Protein AF-A0AAU9XFG0-F1 (afdb_monomer_lite)

Sequence (253 aa):
APCALDPCENGGTCHPVEMAYDFKCACPPGLFGKQCENLTKSCAELLDAGFTNNGVYKILFNNSQVFDVYCDQSSQGGGWTMVFKVVSGVSANGRSISQLWFSSETINENRSEALNIDSSFKEHYKNRFVPNWHLAKPKEVQIALYKRNGSDPETLSIVFNSANSDDKNWFSKSRIVHSPWTDLESERQNYFSIEGCCNDRNFYISKIHNKCPNDEGWLAIISSYCPWEKRFPPSTVLYSNRTTYTNWNHHGK

pLDDT: mean 91.16, std 7.8, range [50.84, 98.38]

Secondary structure (DSSP, 8-state):
-GGGG----TTPEEEEPTTSS-EEEEPPTTEESSSS-EE-SSHHHHHHTT--S-EEEEEEETTTEEEEEEEESSGGGS-EEP-EE--TT---TTS-HHHHHHSS--BSTT-GGGG-SSS-S-S-EE-TTTTTHHHH--SEEEEEE--TT-S-S-SEEEEEE-TT--TTTSSSGGGEEE-S-TTTTTS--SEEESS-BTTTBEEEEEEE-SSGGG-EEEEEEE-S-STTTTTS-TTEEEE-SSSS-EETTT---

Foldseek 3Di:
DLCPVVQAPPPWDWDQDPPDSAIATDEDFQFDDRRSPDGAAFLLVSVVVPVQDWDWGWHDDPNPDIFIWTWANDPPNTGDTDAWFFAFQADPPPDFPLCVQQDQDFDCRRPRVQRDLANPPRTIGHDNCSNVVVRVQDQKDKDFDQDNDDPDRGPAMWMFGCHVHHSKDRQDLVGTPDHLAPCLNVADWPFGTQCTDPQRWGNFTWRDDDPQQATKGAWTQHACDHPLRVVTRHRDIWGDPDSHIDGSNVDTD

Structure (mmCIF, N/CA/C/O backbone):
data_AF-A0AAU9XFG0-F1
#
_entry.id   AF-A0AAU9XFG0-F1
#
loop_
_atom_site.group_PDB
_atom_site.id
_atom_site.type_symbol
_atom_site.label_atom_id
_atom_site.label_alt_id
_atom_site.label_comp_id
_atom_site.label_asym_id
_atom_site.label_entity_id
_atom_site.label_seq_id
_atom_site.pdbx_PDB_ins_code
_atom_site.Cartn_x
_atom_site.Cartn_y
_atom_site.Cartn_z
_atom_site.occupancy
_atom_site.B_iso_or_equiv
_atom_site.auth_seq_id
_atom_site.auth_comp_id
_atom_site.auth_asym_id
_atom_site.auth_atom_id
_atom_site.pdbx_PDB_model_num
ATOM 1 N N . ALA A 1 1 ? -32.544 3.154 35.723 1.00 79.19 1 ALA A N 1
ATOM 2 C CA . ALA A 1 1 ? -32.685 2.822 34.290 1.00 79.19 1 ALA A CA 1
ATOM 3 C C . ALA A 1 1 ? -31.395 2.151 33.824 1.00 79.19 1 ALA A C 1
ATOM 5 O O . ALA A 1 1 ? -30.365 2.490 34.393 1.00 79.19 1 ALA A O 1
ATOM 6 N N . PRO A 1 2 ? -31.422 1.238 32.841 1.00 87.12 2 PRO A N 1
ATOM 7 C CA . PRO A 1 2 ? -30.249 0.473 32.390 1.00 87.12 2 PRO A CA 1
ATOM 8 C C . PRO A 1 2 ? -29.024 1.329 32.014 1.00 87.12 2 PRO A C 1
ATOM 10 O O . PRO A 1 2 ? -27.899 0.918 32.261 1.00 87.12 2 PRO A O 1
ATOM 13 N N . CYS A 1 3 ? -29.232 2.556 31.522 1.00 93.69 3 CYS A N 1
ATOM 14 C CA . CYS A 1 3 ? -28.155 3.506 31.214 1.00 93.69 3 CYS A CA 1
ATOM 15 C C . CYS A 1 3 ? -27.642 4.340 32.401 1.00 93.69 3 CYS A C 1
ATOM 17 O O . CYS A 1 3 ? -26.711 5.107 32.228 1.00 93.69 3 CYS A O 1
ATOM 19 N N . ALA A 1 4 ? -28.223 4.230 33.601 1.00 91.38 4 ALA A N 1
ATOM 20 C CA . ALA A 1 4 ? -27.840 5.071 34.745 1.00 91.38 4 ALA A CA 1
ATOM 21 C C . ALA A 1 4 ? -26.463 4.727 35.345 1.00 91.38 4 ALA A C 1
ATOM 23 O O . ALA A 1 4 ? -25.979 5.460 36.199 1.00 91.38 4 ALA A O 1
ATOM 24 N N . LEU A 1 5 ? -25.877 3.597 34.943 1.00 91.19 5 LEU A N 1
ATOM 25 C CA . LEU A 1 5 ? -24.545 3.152 35.357 1.00 91.19 5 LEU A CA 1
ATOM 26 C C . LEU A 1 5 ? -23.486 3.385 34.271 1.00 91.19 5 LEU A C 1
ATOM 28 O O . LEU A 1 5 ? -22.394 2.844 34.393 1.00 91.19 5 LEU A O 1
ATOM 32 N N . ASP A 1 6 ? -23.826 4.118 33.204 1.00 92.25 6 ASP A N 1
ATOM 33 C CA . ASP A 1 6 ? -22.968 4.344 32.037 1.00 92.25 6 ASP A CA 1
ATOM 34 C C . ASP A 1 6 ? -22.295 3.052 31.524 1.00 92.25 6 ASP A C 1
ATOM 36 O O . ASP A 1 6 ? -21.072 2.972 31.439 1.00 92.25 6 ASP A O 1
ATOM 40 N N . PRO A 1 7 ? -23.079 2.009 31.174 1.00 94.38 7 PRO A N 1
ATOM 41 C CA . PRO A 1 7 ? -22.531 0.696 30.831 1.00 94.38 7 PRO A CA 1
ATOM 42 C C . PRO A 1 7 ? -21.750 0.676 29.507 1.00 94.38 7 PRO A C 1
ATOM 44 O O . PRO A 1 7 ? -21.131 -0.329 29.185 1.00 94.38 7 PRO A O 1
ATOM 47 N N . CYS A 1 8 ? -21.807 1.737 28.699 1.00 94.94 8 CYS A N 1
ATOM 48 C CA . CYS A 1 8 ? -21.075 1.808 27.439 1.00 94.94 8 CYS A CA 1
ATOM 49 C C . CYS A 1 8 ? -19.645 2.302 27.676 1.00 94.94 8 CYS A C 1
ATOM 51 O O . CYS A 1 8 ? -19.425 3.410 28.158 1.00 94.94 8 CYS A O 1
ATOM 53 N N . GLU A 1 9 ? -18.671 1.500 27.276 1.00 90.94 9 GLU A N 1
ATOM 54 C CA . GLU A 1 9 ? -17.251 1.804 27.327 1.00 90.94 9 GLU A CA 1
ATOM 55 C C . GLU A 1 9 ? -16.790 2.624 26.110 1.00 90.94 9 GLU A C 1
ATOM 57 O O . GLU A 1 9 ? -17.524 2.848 25.144 1.00 90.94 9 GLU A O 1
ATOM 62 N N . ASN A 1 10 ? -15.537 3.089 26.162 1.00 85.44 10 ASN A N 1
ATOM 63 C CA . ASN A 1 10 ? -14.812 3.698 25.040 1.00 85.44 10 ASN A CA 1
ATOM 64 C C . ASN A 1 10 ? -15.546 4.858 24.331 1.00 85.44 10 ASN A C 1
ATOM 66 O O . ASN A 1 10 ? -15.368 5.079 23.134 1.00 85.44 10 ASN A O 1
ATOM 70 N N . GLY A 1 11 ? -16.353 5.623 25.073 1.00 86.38 11 GLY A N 1
ATOM 71 C CA . GLY A 1 11 ? -17.110 6.762 24.544 1.00 86.38 11 GLY A CA 1
ATOM 72 C C . GLY A 1 11 ? -18.411 6.384 23.826 1.00 86.38 11 GLY A C 1
ATOM 73 O O . GLY A 1 11 ? -18.961 7.210 23.097 1.00 86.38 11 GLY A O 1
ATOM 74 N N . GLY A 1 12 ? -18.905 5.155 24.005 1.00 92.06 12 GLY A N 1
ATOM 75 C CA . GLY A 1 12 ? -20.219 4.737 23.522 1.00 92.06 12 GLY A CA 1
ATOM 76 C C . GLY A 1 12 ? -21.365 5.521 24.158 1.00 92.06 12 GLY A C 1
ATOM 77 O O . GLY A 1 12 ? -21.330 5.873 25.334 1.00 92.06 12 GLY A O 1
ATOM 78 N N . THR A 1 13 ? -22.408 5.789 23.370 1.00 95.50 13 THR A N 1
ATOM 79 C CA . THR A 1 13 ? -23.621 6.464 23.858 1.00 95.50 13 THR A CA 1
ATOM 80 C C . THR A 1 13 ? -24.675 5.427 24.237 1.00 95.50 13 THR A C 1
ATOM 82 O O . THR A 1 13 ? -25.034 4.583 23.416 1.00 95.50 13 THR A O 1
ATOM 85 N N . CYS A 1 14 ? -25.180 5.473 25.473 1.00 95.88 14 CYS A N 1
ATOM 86 C CA . CYS A 1 14 ? -26.181 4.520 25.952 1.00 95.88 14 CYS A CA 1
ATOM 87 C C . CYS A 1 14 ? -27.607 4.943 25.585 1.00 95.88 14 CYS A C 1
ATOM 89 O O . CYS A 1 14 ? -28.027 6.064 25.872 1.00 95.88 14 CYS A O 1
ATOM 91 N N . HIS A 1 15 ? -28.377 4.009 25.027 1.00 95.25 15 HIS A N 1
ATOM 92 C CA . HIS A 1 15 ? -29.806 4.160 24.775 1.00 95.25 15 HIS A CA 1
ATOM 93 C C . HIS A 1 15 ? -30.595 3.072 25.524 1.00 95.25 15 HIS A C 1
ATOM 95 O O . HIS A 1 15 ? -30.299 1.885 25.357 1.00 95.25 15 HIS A O 1
ATOM 101 N N . PRO A 1 16 ? -31.593 3.424 26.357 1.00 93.44 16 PRO A N 1
ATOM 102 C CA . PRO A 1 16 ? -32.448 2.430 27.000 1.00 93.44 16 PRO A CA 1
ATOM 103 C C . PRO A 1 16 ? -33.328 1.726 25.958 1.00 93.44 16 PRO A C 1
ATOM 105 O O . PRO A 1 16 ? -33.805 2.360 25.018 1.00 93.44 16 PRO A O 1
ATOM 108 N N . VAL A 1 17 ? -33.560 0.423 26.127 1.00 91.88 17 VAL A N 1
ATOM 109 C CA . VAL A 1 17 ? -34.491 -0.336 25.278 1.00 91.88 17 VAL A CA 1
ATOM 110 C C . VAL A 1 17 ? -35.908 -0.159 25.818 1.00 91.88 17 VAL A C 1
ATOM 112 O O . VAL A 1 17 ? -36.166 -0.401 26.997 1.00 91.88 17 VAL A O 1
ATOM 115 N N . GLU A 1 18 ? -36.838 0.276 24.969 1.00 88.19 18 GLU A N 1
ATOM 116 C CA . GLU A 1 18 ? -38.232 0.446 25.379 1.00 88.19 18 GLU A CA 1
ATOM 117 C C . GLU A 1 18 ? -38.853 -0.891 25.810 1.00 88.19 18 GLU A C 1
ATOM 119 O O . GLU A 1 18 ? -38.629 -1.929 25.192 1.00 88.19 18 GLU A O 1
ATOM 124 N N . MET A 1 19 ? -39.652 -0.855 26.883 1.00 84.00 19 MET A N 1
ATOM 125 C CA . MET A 1 19 ? -40.390 -2.010 27.422 1.00 84.00 19 MET A CA 1
ATOM 126 C C . MET A 1 19 ? -39.524 -3.183 27.934 1.00 84.00 19 MET A C 1
ATOM 128 O O . MET A 1 19 ? -40.064 -4.245 28.240 1.00 84.00 19 MET A O 1
ATOM 132 N N . ALA A 1 20 ? -38.211 -2.993 28.112 1.00 86.19 20 ALA A N 1
ATOM 133 C CA . ALA A 1 20 ? -37.305 -3.967 28.724 1.00 86.19 20 ALA A CA 1
ATOM 134 C C . ALA A 1 20 ? -36.340 -3.295 29.720 1.00 86.19 20 ALA A C 1
ATOM 136 O O . ALA A 1 20 ? -35.979 -2.131 29.567 1.00 86.19 20 ALA A O 1
ATOM 137 N N . TYR A 1 21 ? -35.873 -4.028 30.740 1.00 88.12 21 TYR A N 1
ATOM 138 C CA . TYR A 1 21 ? -34.765 -3.569 31.594 1.00 88.12 21 TYR A CA 1
ATOM 139 C C . TYR A 1 21 ? -33.420 -3.876 30.916 1.00 88.12 21 TYR A C 1
ATOM 141 O O . TYR A 1 21 ? -32.603 -4.629 31.437 1.00 88.12 21 TYR A O 1
ATOM 149 N N . ASP A 1 22 ? -33.221 -3.332 29.715 1.00 91.75 22 ASP A N 1
ATOM 150 C CA . ASP A 1 22 ? -32.016 -3.539 28.906 1.00 91.75 22 ASP A CA 1
ATOM 151 C C . ASP A 1 22 ? -31.543 -2.231 28.251 1.00 91.75 22 ASP A C 1
ATOM 153 O O . ASP A 1 22 ? -32.240 -1.210 28.257 1.00 91.75 22 ASP A O 1
ATOM 157 N N . PHE A 1 23 ? -30.332 -2.253 27.703 1.00 94.31 23 PHE A N 1
ATOM 158 C CA . PHE A 1 23 ? -29.707 -1.115 27.036 1.00 94.31 23 PHE A CA 1
ATOM 159 C C . PHE A 1 23 ? -29.094 -1.515 25.694 1.00 94.31 23 PHE A C 1
ATOM 161 O O . PHE A 1 23 ? -28.757 -2.675 25.456 1.00 94.31 23 PHE A O 1
ATOM 168 N N . LYS A 1 24 ? -28.901 -0.519 24.831 1.00 94.75 24 LYS A N 1
ATOM 169 C CA . LYS A 1 24 ? -28.135 -0.627 23.593 1.00 94.75 24 LYS A CA 1
ATOM 170 C C . LYS A 1 24 ? -27.112 0.500 23.536 1.00 94.75 24 LYS A C 1
ATOM 172 O O . LYS A 1 24 ? -27.476 1.669 23.648 1.00 94.75 24 LYS A O 1
ATOM 177 N N . CYS A 1 25 ? -25.850 0.151 23.326 1.00 95.00 25 CYS A N 1
ATOM 178 C CA . CYS A 1 25 ? -24.803 1.133 23.084 1.00 95.00 25 CYS A CA 1
ATOM 179 C C . CYS A 1 25 ? -24.716 1.479 21.593 1.00 95.00 25 CYS A C 1
ATOM 181 O O . CYS A 1 25 ? -24.682 0.594 20.737 1.00 95.00 25 CYS A O 1
ATOM 183 N N . ALA A 1 26 ? -24.668 2.772 21.282 1.00 93.25 26 ALA A N 1
ATOM 184 C CA . ALA A 1 26 ? -24.198 3.272 20.001 1.00 93.25 26 ALA A CA 1
ATOM 185 C C . ALA A 1 26 ? -22.676 3.446 20.089 1.00 93.25 26 ALA A C 1
ATOM 187 O O . ALA A 1 26 ? -22.186 4.363 20.753 1.00 93.25 26 ALA A O 1
ATOM 188 N N . CYS A 1 27 ? -21.938 2.526 19.466 1.00 88.12 27 CYS A N 1
ATOM 189 C CA . CYS A 1 27 ? -20.481 2.511 19.523 1.00 88.12 27 CYS A CA 1
ATOM 190 C C . CYS A 1 27 ? -19.859 3.508 18.539 1.00 88.12 27 CYS A C 1
ATOM 192 O O . CYS A 1 27 ? -20.343 3.629 17.409 1.00 88.12 27 CYS A O 1
ATOM 194 N N . PRO A 1 28 ? -18.773 4.201 18.927 1.00 81.69 28 PRO A N 1
ATOM 195 C CA . PRO A 1 28 ? -17.980 4.973 17.983 1.00 81.69 28 PRO A CA 1
ATOM 196 C C . PRO A 1 28 ? -17.401 4.071 16.877 1.00 81.69 28 PRO A C 1
ATOM 198 O O . PRO A 1 28 ? -17.240 2.864 17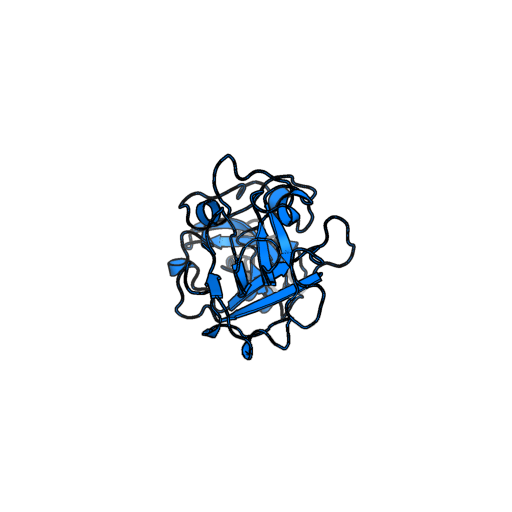.085 1.00 81.69 28 PRO A O 1
ATOM 201 N N . PRO A 1 29 ? -17.043 4.628 15.706 1.00 75.19 29 PRO A N 1
ATOM 202 C CA . PRO A 1 29 ? -16.421 3.855 14.633 1.00 75.19 29 PRO A CA 1
ATOM 203 C C . PRO A 1 29 ? -15.165 3.111 15.108 1.00 75.19 29 PRO A C 1
ATOM 205 O O . PRO A 1 29 ? -14.279 3.710 15.717 1.00 75.19 29 PRO A O 1
ATOM 208 N N . GLY A 1 30 ? -15.076 1.815 14.801 1.00 71.12 30 GLY A N 1
ATOM 209 C CA . GLY A 1 30 ? -13.961 0.958 15.227 1.00 71.12 30 GLY A CA 1
ATOM 210 C C . GLY A 1 30 ? -14.227 0.120 16.484 1.00 71.12 30 GLY A C 1
ATOM 211 O O . GLY A 1 30 ? -13.410 -0.734 16.831 1.00 71.12 30 GLY A O 1
ATOM 212 N N . LEU A 1 31 ? -15.360 0.350 17.156 1.00 82.06 31 LEU A N 1
ATOM 213 C CA . LEU A 1 31 ? -15.757 -0.337 18.383 1.00 82.06 31 LEU A CA 1
ATOM 214 C C . LEU A 1 31 ? -17.036 -1.145 18.179 1.00 82.06 31 LEU A C 1
ATOM 216 O O . LEU A 1 31 ? -17.945 -0.732 17.459 1.00 82.06 31 LEU A O 1
ATOM 220 N N . PHE A 1 32 ? -17.117 -2.288 18.849 1.00 82.62 32 PHE A N 1
ATOM 221 C CA . PHE A 1 32 ? -18.277 -3.172 18.806 1.00 82.62 32 PHE A CA 1
ATOM 222 C C . PHE A 1 32 ? -18.410 -3.969 20.112 1.00 82.62 32 PHE A C 1
ATOM 224 O O . PHE A 1 32 ? -17.588 -3.855 21.019 1.00 82.62 32 PHE A O 1
ATOM 231 N N . GLY A 1 33 ? -19.462 -4.778 20.225 1.00 86.00 33 GLY A N 1
ATOM 232 C CA . GLY A 1 33 ? -19.829 -5.462 21.470 1.00 86.00 33 GLY A CA 1
ATOM 233 C C . GLY A 1 33 ? -21.037 -4.819 22.147 1.00 86.00 33 GLY A C 1
ATOM 234 O O . GLY A 1 33 ? -21.552 -3.800 21.683 1.00 86.00 33 GLY A O 1
ATOM 235 N N . LYS A 1 34 ? -21.527 -5.434 23.231 1.00 89.75 34 LYS A N 1
ATOM 236 C CA . LYS A 1 34 ? -22.739 -4.946 23.921 1.00 89.75 34 LYS A CA 1
ATOM 237 C C . LYS A 1 34 ? -22.490 -3.585 24.578 1.00 89.75 34 LYS A C 1
ATOM 239 O O . LYS A 1 34 ? -23.405 -2.768 24.654 1.00 89.75 34 LYS A O 1
ATOM 244 N N . GLN A 1 35 ? -21.260 -3.367 25.026 1.00 92.94 35 GLN A N 1
ATOM 245 C CA . GLN A 1 35 ? -20.785 -2.205 25.761 1.00 92.94 35 GLN A CA 1
ATOM 246 C C . GLN A 1 35 ? -19.713 -1.430 24.981 1.00 92.94 35 GLN A C 1
ATOM 248 O O . GLN A 1 35 ? -19.106 -0.536 25.545 1.00 92.94 35 GLN A O 1
ATOM 253 N N . CYS A 1 36 ? -19.475 -1.714 23.694 1.00 89.00 36 CYS A N 1
ATOM 254 C CA . CYS A 1 36 ? -18.366 -1.121 22.924 1.00 89.00 36 CYS A CA 1
ATOM 255 C C . CYS A 1 36 ? -16.976 -1.459 23.493 1.00 89.00 36 CYS A C 1
ATOM 257 O O . CYS A 1 36 ? -16.029 -0.682 23.373 1.00 89.00 36 CYS A O 1
ATOM 259 N N . GLU A 1 37 ? -16.866 -2.624 24.124 1.00 87.44 37 GLU A N 1
ATOM 260 C CA . GLU A 1 37 ? -15.666 -3.146 24.775 1.00 87.44 37 GLU A CA 1
ATOM 261 C C . GLU A 1 37 ? -14.659 -3.748 23.780 1.00 87.44 37 GLU A C 1
ATOM 263 O O . GLU A 1 37 ? -13.471 -3.867 24.081 1.00 87.44 37 GLU A O 1
ATOM 268 N N . ASN A 1 38 ? -15.113 -4.123 22.577 1.00 84.19 38 ASN A N 1
ATOM 269 C CA . ASN A 1 38 ? -14.272 -4.777 21.583 1.00 84.19 38 ASN A CA 1
ATOM 270 C C . ASN A 1 38 ? -13.737 -3.777 20.559 1.00 84.19 38 ASN A C 1
ATOM 272 O O . ASN A 1 38 ? -14.486 -3.010 19.954 1.00 84.19 38 ASN A O 1
ATOM 276 N N . LEU A 1 39 ? -12.430 -3.857 20.321 1.00 84.38 39 LEU A N 1
ATOM 277 C CA . LEU A 1 39 ? -11.717 -3.179 19.243 1.00 84.38 39 LEU A CA 1
ATOM 278 C C . LEU A 1 39 ? -11.266 -4.211 18.215 1.00 84.38 39 LEU A C 1
ATOM 280 O O . LEU A 1 39 ? -10.720 -5.259 18.568 1.00 84.38 39 LEU A O 1
ATOM 284 N N . THR A 1 40 ? -11.427 -3.883 16.942 1.00 90.81 40 THR A N 1
ATOM 285 C CA . THR A 1 40 ? -10.899 -4.689 15.836 1.00 90.81 40 THR A CA 1
ATOM 286 C C . THR A 1 40 ? -9.405 -4.456 15.650 1.00 90.81 40 THR A C 1
ATOM 288 O O . THR A 1 40 ? -8.911 -3.341 15.836 1.00 90.81 40 THR A O 1
ATOM 291 N N . LYS A 1 41 ? -8.679 -5.478 15.205 1.00 91.62 41 LYS A N 1
ATOM 292 C CA . LYS A 1 41 ? -7.231 -5.419 14.947 1.00 91.62 41 LYS A CA 1
ATOM 293 C C . LYS A 1 41 ? -6.881 -5.127 13.489 1.00 91.62 41 LYS A C 1
ATOM 295 O O . LYS A 1 41 ? -5.718 -4.881 13.178 1.00 91.62 41 LYS A O 1
ATOM 300 N N . SER A 1 42 ? -7.865 -5.162 12.592 1.00 94.56 42 SER A N 1
ATOM 301 C CA . SER A 1 42 ? -7.679 -4.947 11.156 1.00 94.56 42 SER A CA 1
ATOM 302 C C . SER A 1 42 ? -8.955 -4.439 10.482 1.00 94.56 42 SER A C 1
ATOM 304 O O . SER A 1 42 ? -10.048 -4.537 11.041 1.00 94.56 42 SER A O 1
ATOM 306 N N . CYS A 1 43 ? -8.823 -3.937 9.253 1.00 96.31 43 CYS A N 1
ATOM 307 C CA . CYS A 1 43 ? -9.978 -3.555 8.439 1.00 96.31 43 CYS A CA 1
ATOM 308 C C . CYS A 1 43 ? -10.828 -4.764 8.016 1.00 96.31 43 CYS A C 1
ATOM 310 O O . CYS A 1 43 ? -12.033 -4.611 7.848 1.00 96.31 43 CYS A O 1
ATOM 312 N N . ALA A 1 44 ? -10.240 -5.960 7.907 1.00 96.12 44 ALA A N 1
ATOM 313 C CA . ALA A 1 44 ? -10.982 -7.193 7.652 1.00 96.12 44 ALA A CA 1
ATOM 314 C C . ALA A 1 44 ? -11.924 -7.541 8.817 1.00 96.12 44 ALA A C 1
ATOM 316 O O . ALA A 1 44 ? -13.097 -7.810 8.596 1.00 96.12 44 ALA A O 1
ATOM 317 N N . GLU A 1 45 ? -11.455 -7.428 10.064 1.00 93.94 45 GLU A N 1
ATOM 318 C CA . GLU A 1 45 ? -12.322 -7.608 11.240 1.00 93.94 45 GLU A CA 1
ATOM 319 C C . GLU A 1 45 ? -13.424 -6.536 11.316 1.00 93.94 45 GLU A C 1
ATOM 321 O O . GLU A 1 45 ? -14.540 -6.827 11.742 1.00 93.94 45 GLU A O 1
ATOM 326 N N . LEU A 1 46 ? -13.139 -5.302 10.875 1.00 93.50 46 LEU A N 1
ATOM 327 C CA . LEU A 1 46 ? -14.165 -4.260 10.739 1.00 93.50 46 LEU A CA 1
ATOM 328 C C . LEU A 1 46 ? -15.220 -4.633 9.701 1.00 93.50 46 LEU A C 1
ATOM 330 O O . LEU A 1 46 ? -16.411 -4.435 9.943 1.00 93.50 46 LEU A O 1
ATOM 334 N N . LEU A 1 47 ? -14.797 -5.182 8.564 1.00 94.75 47 LEU A N 1
ATOM 335 C CA . LEU A 1 47 ? -15.712 -5.616 7.519 1.00 94.75 47 LEU A CA 1
ATOM 336 C C . LEU A 1 47 ? -16.629 -6.736 8.016 1.00 94.75 47 LEU A C 1
ATOM 338 O O . LEU A 1 47 ? -17.844 -6.641 7.849 1.00 94.75 47 LEU A O 1
ATOM 342 N N . ASP A 1 48 ? -16.064 -7.736 8.699 1.00 92.31 48 ASP A N 1
ATOM 343 C CA . ASP A 1 48 ? -16.809 -8.844 9.311 1.00 92.31 48 ASP A CA 1
ATOM 344 C C . ASP A 1 48 ? -17.809 -8.350 10.373 1.00 92.31 48 ASP A C 1
ATOM 346 O O . ASP A 1 48 ? -18.889 -8.920 10.540 1.00 92.31 48 ASP A O 1
ATOM 350 N N . ALA A 1 49 ? -17.485 -7.252 11.064 1.00 88.25 49 ALA A N 1
ATOM 351 C CA . ALA A 1 49 ? -18.374 -6.570 12.006 1.00 88.25 49 ALA A CA 1
ATOM 352 C C . ALA A 1 49 ? -19.434 -5.663 11.335 1.00 88.25 49 ALA A C 1
ATOM 354 O O . ALA A 1 49 ? -20.233 -5.039 12.035 1.00 88.25 49 ALA A O 1
ATOM 355 N N . GLY A 1 50 ? -19.473 -5.590 10.000 1.00 89.88 50 GLY A N 1
ATOM 356 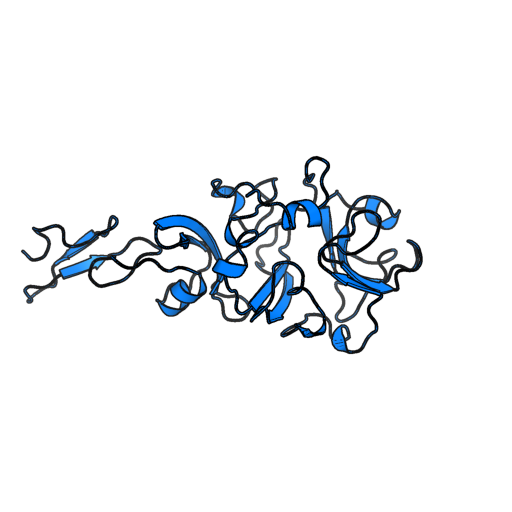C CA . GLY A 1 50 ? -20.477 -4.848 9.229 1.00 89.88 50 GLY A CA 1
ATOM 357 C C . GLY A 1 50 ? -20.099 -3.406 8.875 1.00 89.88 50 GLY A C 1
ATOM 358 O O . GLY A 1 50 ? -20.940 -2.662 8.367 1.00 89.88 50 GLY A O 1
ATOM 359 N N . PHE A 1 51 ? -18.851 -2.986 9.102 1.00 90.62 51 PHE A N 1
ATOM 360 C CA . PHE A 1 51 ? -18.356 -1.676 8.672 1.00 90.62 51 PHE A CA 1
ATOM 361 C C . PHE A 1 51 ? -17.887 -1.738 7.210 1.00 90.62 51 PHE A C 1
ATOM 363 O O . PHE A 1 51 ? -16.707 -1.924 6.925 1.00 90.62 51 PHE A O 1
ATOM 370 N N . THR A 1 52 ? -18.821 -1.573 6.271 1.00 94.25 52 THR A N 1
ATOM 371 C CA . THR A 1 52 ? -18.595 -1.790 4.827 1.00 94.25 52 THR A CA 1
ATOM 372 C C . THR A 1 52 ? -18.172 -0.546 4.040 1.00 94.25 52 THR A C 1
ATOM 374 O O . THR A 1 52 ? -17.977 -0.623 2.831 1.00 94.25 52 THR A O 1
ATOM 377 N N . ASN A 1 53 ? -18.079 0.624 4.676 1.00 93.88 53 ASN A N 1
ATOM 378 C CA . ASN A 1 53 ? -17.721 1.864 3.985 1.00 93.88 53 ASN A CA 1
ATOM 379 C C . ASN A 1 53 ? -16.208 2.083 4.003 1.00 93.88 53 ASN A C 1
ATOM 381 O O . ASN A 1 53 ? -15.574 1.930 5.048 1.00 93.88 53 ASN A O 1
ATOM 385 N N . ASN A 1 54 ? -15.644 2.543 2.887 1.00 93.69 54 ASN A N 1
ATOM 386 C CA . ASN A 1 54 ? -14.264 3.023 2.859 1.00 93.69 54 ASN A CA 1
ATOM 387 C C . ASN A 1 54 ? -14.110 4.235 3.782 1.00 93.69 54 ASN A C 1
ATOM 389 O O . ASN A 1 54 ? -15.009 5.074 3.867 1.00 93.69 54 ASN A O 1
ATOM 393 N N . GLY A 1 55 ? -12.962 4.370 4.438 1.00 92.94 55 GLY A N 1
ATOM 394 C CA . GLY A 1 55 ? -12.718 5.525 5.294 1.00 92.94 55 GLY A CA 1
ATOM 395 C C . GLY A 1 55 ? -11.657 5.292 6.350 1.00 92.94 55 GLY A C 1
ATOM 396 O O . GLY A 1 55 ? -10.991 4.262 6.372 1.00 92.94 55 GLY A O 1
ATOM 397 N N . VAL A 1 56 ? -11.497 6.280 7.224 1.00 93.75 56 VAL A N 1
ATOM 398 C CA . VAL A 1 56 ? -10.559 6.201 8.343 1.00 93.75 56 VAL A CA 1
ATOM 399 C C . VAL A 1 56 ? -11.256 5.601 9.560 1.00 93.75 56 VAL A C 1
ATOM 401 O O . VAL A 1 56 ? -12.299 6.094 9.984 1.00 93.75 56 VAL A O 1
ATOM 404 N N . TYR A 1 57 ? -10.651 4.562 10.130 1.00 92.69 57 TYR A N 1
ATOM 405 C CA . TYR A 1 57 ? -11.133 3.864 11.320 1.00 92.69 57 TYR A CA 1
ATOM 406 C C . TYR A 1 57 ? -10.016 3.710 12.348 1.00 92.69 57 TYR A C 1
ATOM 408 O O . TYR A 1 57 ? -8.831 3.705 12.007 1.00 92.69 57 TYR A O 1
ATOM 416 N N . LYS A 1 58 ? -10.408 3.533 13.611 1.00 91.44 58 LYS A N 1
ATOM 417 C CA . LYS A 1 58 ? -9.500 3.156 14.695 1.00 91.44 58 LYS A CA 1
ATOM 418 C C . LYS A 1 58 ? -9.370 1.643 14.760 1.00 91.44 58 LYS A C 1
ATOM 420 O O . LYS A 1 58 ? -10.380 0.946 14.772 1.00 91.44 58 LYS A O 1
ATOM 425 N N . ILE A 1 59 ? -8.139 1.151 14.856 1.00 92.38 59 ILE A N 1
ATOM 426 C CA . ILE A 1 59 ? -7.852 -0.270 15.081 1.00 92.38 59 ILE A CA 1
ATOM 427 C C . ILE A 1 59 ? -6.816 -0.459 16.190 1.00 92.38 59 ILE A C 1
ATOM 429 O O . ILE A 1 59 ? -6.044 0.448 16.512 1.00 92.38 59 ILE A O 1
ATOM 433 N N . LEU A 1 60 ? -6.807 -1.655 16.774 1.00 90.44 60 LEU A N 1
ATOM 434 C CA . LEU A 1 60 ? -5.933 -2.041 17.873 1.00 90.44 60 LEU A CA 1
ATOM 435 C C . LEU A 1 60 ? -4.689 -2.779 17.372 1.00 90.44 60 LEU A C 1
ATOM 437 O O . LEU A 1 60 ? -4.769 -3.850 16.776 1.00 90.44 60 LEU A O 1
ATOM 441 N N . PHE A 1 61 ? -3.521 -2.255 17.712 1.00 91.12 61 PHE A N 1
ATOM 442 C CA . PHE A 1 61 ? -2.233 -2.907 17.538 1.00 91.12 61 PHE A CA 1
ATOM 443 C C . PHE A 1 61 ? -1.698 -3.415 18.880 1.00 91.12 61 PHE A C 1
ATOM 445 O O . PHE A 1 61 ? -1.757 -2.724 19.902 1.00 91.12 61 PHE A O 1
ATOM 452 N N . ASN A 1 62 ? -1.163 -4.640 18.878 1.00 87.38 62 ASN A N 1
ATOM 453 C CA . ASN A 1 62 ? -0.538 -5.284 20.040 1.00 87.38 62 ASN A CA 1
ATOM 454 C C . ASN A 1 62 ? -1.370 -5.193 21.344 1.00 87.38 62 ASN A C 1
ATOM 456 O O . ASN A 1 62 ? -0.842 -4.936 22.426 1.00 87.38 62 ASN A O 1
ATOM 460 N N . ASN A 1 63 ? -2.694 -5.348 21.222 1.00 81.56 63 ASN A N 1
ATOM 461 C CA . ASN A 1 63 ? -3.680 -5.359 22.314 1.00 81.56 63 ASN A CA 1
ATOM 462 C C . ASN A 1 63 ? -3.695 -4.128 23.248 1.00 81.56 63 ASN A C 1
ATOM 464 O O . ASN A 1 63 ? -4.290 -4.192 24.318 1.00 81.56 63 ASN A O 1
ATOM 468 N N . SER A 1 64 ? -3.042 -3.022 22.887 1.00 83.81 64 SER A N 1
ATOM 469 C CA . SER A 1 64 ? -2.936 -1.844 23.768 1.00 83.81 64 SER A CA 1
ATOM 470 C C . SER A 1 64 ? -2.863 -0.511 23.033 1.00 83.81 64 SER A C 1
ATOM 472 O O . SER A 1 64 ? -3.183 0.526 23.607 1.00 83.81 64 SER A O 1
ATOM 474 N N . GLN A 1 65 ? -2.440 -0.509 21.770 1.00 89.31 65 GLN A N 1
ATOM 475 C CA . GLN A 1 65 ? -2.199 0.717 21.024 1.00 89.31 65 GLN A CA 1
ATOM 476 C C . GLN A 1 65 ? -3.301 0.925 19.996 1.00 89.31 65 GLN A C 1
ATOM 478 O O . GLN A 1 65 ? -3.417 0.148 19.055 1.00 89.31 65 GLN A O 1
ATOM 483 N N . VAL A 1 66 ? -4.087 1.984 20.151 1.00 89.25 66 VAL A N 1
ATOM 484 C CA . VAL A 1 66 ? -5.127 2.353 19.185 1.00 89.25 66 VAL A CA 1
ATOM 485 C C . VAL A 1 66 ? -4.595 3.446 18.269 1.00 89.25 66 VAL A C 1
ATOM 487 O O . VAL A 1 66 ? -3.996 4.413 18.741 1.00 89.25 66 VAL A O 1
ATOM 490 N N . PHE A 1 67 ? -4.796 3.298 16.963 1.00 93.38 67 PHE A N 1
ATOM 491 C CA . PHE A 1 67 ? -4.385 4.297 15.979 1.00 93.38 67 PHE A CA 1
ATOM 492 C C . PHE A 1 67 ? -5.303 4.288 14.754 1.00 93.38 67 PHE A C 1
ATOM 494 O O . PHE A 1 67 ? -6.059 3.338 14.542 1.00 93.38 67 PHE A O 1
ATOM 501 N N . ASP A 1 68 ? -5.252 5.375 13.986 1.00 94.06 68 ASP A N 1
ATOM 502 C CA . ASP A 1 68 ? -6.077 5.564 12.796 1.00 94.06 68 ASP A CA 1
ATOM 503 C C . ASP A 1 68 ? -5.439 4.901 11.568 1.00 94.06 68 ASP A C 1
ATOM 505 O O . ASP A 1 68 ? -4.238 5.038 11.314 1.00 94.06 68 ASP A O 1
ATOM 509 N N . VAL A 1 69 ? -6.264 4.226 10.771 1.00 96.56 69 VAL A N 1
ATOM 510 C CA . VAL A 1 69 ? -5.894 3.663 9.468 1.00 96.56 69 VAL A CA 1
ATOM 511 C C . VAL A 1 69 ? -6.973 3.939 8.438 1.00 96.56 69 VAL A C 1
ATOM 513 O O . VAL A 1 69 ? -8.151 4.030 8.773 1.00 96.56 69 VAL A O 1
ATOM 516 N N . TYR A 1 70 ? -6.579 4.028 7.171 1.00 96.56 70 TYR A N 1
ATOM 517 C CA . TYR A 1 70 ? -7.537 3.967 6.076 1.00 96.56 70 TYR A CA 1
ATOM 518 C C . TYR A 1 70 ? -7.899 2.507 5.790 1.00 96.56 70 TYR A C 1
ATOM 520 O O . TYR A 1 70 ? -7.006 1.675 5.594 1.00 96.56 70 TYR A O 1
ATOM 528 N N . CYS A 1 71 ? -9.198 2.230 5.753 1.00 96.62 71 CYS A N 1
ATOM 529 C CA . CYS A 1 71 ? -9.777 0.972 5.321 1.00 96.62 71 CYS A CA 1
ATOM 530 C C . CYS A 1 71 ? -10.399 1.125 3.933 1.00 96.62 71 CYS A C 1
ATOM 532 O O . CYS A 1 71 ? -11.291 1.959 3.750 1.00 96.62 71 CYS A O 1
ATOM 534 N N . ASP A 1 72 ? -9.980 0.280 2.992 1.00 95.50 72 ASP A N 1
ATOM 535 C CA . ASP A 1 72 ? -10.750 0.008 1.777 1.00 95.50 72 ASP A CA 1
ATOM 536 C C . ASP A 1 72 ? -11.598 -1.243 2.015 1.00 95.50 72 ASP A C 1
ATOM 538 O O . ASP A 1 72 ? -11.088 -2.352 2.178 1.00 95.50 72 ASP A O 1
ATOM 542 N N . GLN A 1 73 ? -12.906 -1.027 2.080 1.00 95.75 73 GLN A N 1
ATOM 543 C CA . GLN A 1 73 ? -13.929 -2.032 2.341 1.00 95.75 73 GLN A CA 1
ATOM 544 C C . GLN A 1 73 ? -14.670 -2.466 1.073 1.00 95.75 73 GLN A C 1
ATOM 546 O O . GLN A 1 73 ? -15.637 -3.219 1.152 1.00 95.75 73 GLN A O 1
ATOM 551 N N . SER A 1 74 ? -14.220 -2.007 -0.095 1.00 92.38 74 SER A N 1
ATOM 552 C CA . SER A 1 74 ? -14.922 -2.179 -1.367 1.00 92.38 74 SER A CA 1
ATOM 553 C C . SER A 1 74 ? -14.100 -2.916 -2.424 1.00 92.38 74 SER A C 1
ATOM 555 O O . SER A 1 74 ? -14.631 -3.778 -3.126 1.00 92.38 74 SER A O 1
ATOM 557 N N . SER A 1 75 ? -12.807 -2.610 -2.543 1.00 90.06 75 SER A N 1
ATOM 558 C CA . SER A 1 75 ? -11.955 -3.146 -3.605 1.00 90.06 75 SER A CA 1
ATOM 559 C C . SER A 1 75 ? -11.576 -4.594 -3.316 1.00 90.06 75 SER A C 1
ATOM 561 O O . SER A 1 75 ? -11.240 -4.936 -2.186 1.00 90.06 75 SER A O 1
ATOM 563 N N . GLN A 1 76 ? -11.618 -5.463 -4.333 1.00 89.00 76 GLN A N 1
ATOM 564 C CA . GLN A 1 76 ? -11.186 -6.870 -4.234 1.00 89.00 76 GLN A CA 1
ATOM 565 C C . GLN A 1 76 ? -11.779 -7.636 -3.026 1.00 89.00 76 GLN A C 1
ATOM 567 O O . GLN A 1 76 ? -11.110 -8.475 -2.435 1.00 89.00 76 GLN A O 1
ATOM 572 N N . GLY A 1 77 ? -13.027 -7.343 -2.640 1.00 90.94 77 GLY A N 1
ATOM 573 C CA . GLY A 1 77 ? -13.695 -7.981 -1.495 1.00 90.94 77 GLY A CA 1
ATOM 574 C C . GLY A 1 77 ? -13.576 -7.233 -0.161 1.00 90.94 77 GLY A C 1
ATOM 575 O O . GLY A 1 77 ? -14.241 -7.628 0.791 1.00 90.94 77 GLY A O 1
ATOM 576 N N . GLY A 1 78 ? -12.817 -6.135 -0.106 1.00 94.62 78 GLY A N 1
ATOM 577 C CA . GLY A 1 78 ? -12.688 -5.270 1.067 1.00 94.62 78 GLY A CA 1
ATOM 578 C C . GLY A 1 78 ? -11.772 -5.821 2.165 1.00 94.62 78 GLY A C 1
ATOM 579 O O . GLY A 1 78 ? -11.105 -6.840 2.005 1.00 94.62 78 GLY A O 1
ATOM 580 N N . GLY A 1 79 ? -11.723 -5.126 3.302 1.00 96.69 79 GLY A N 1
ATOM 581 C CA . GLY A 1 79 ? -10.916 -5.514 4.457 1.00 96.69 79 GLY A CA 1
ATOM 582 C C . GLY A 1 79 ? -9.459 -5.049 4.406 1.00 96.69 79 GLY A C 1
ATOM 583 O O . GLY A 1 79 ? -8.655 -5.457 5.248 1.00 96.69 79 GLY A O 1
ATOM 584 N N . TRP A 1 80 ? -9.096 -4.176 3.465 1.00 97.50 80 TRP A N 1
ATOM 585 C CA . TRP A 1 80 ? -7.714 -3.740 3.276 1.00 97.50 80 TRP A CA 1
ATOM 586 C C . TRP A 1 80 ? -7.338 -2.619 4.235 1.00 97.50 80 TRP A C 1
ATOM 588 O O . TRP A 1 80 ? -7.967 -1.565 4.259 1.00 97.50 80 TRP A O 1
ATOM 598 N N . THR A 1 81 ? -6.264 -2.820 4.995 1.00 97.69 81 THR A N 1
ATOM 599 C CA . THR A 1 81 ? -5.653 -1.781 5.831 1.00 97.69 81 THR A CA 1
ATOM 600 C C . THR A 1 81 ? -4.495 -1.130 5.084 1.00 97.69 81 THR A C 1
ATOM 602 O O . THR A 1 81 ? -3.519 -1.803 4.756 1.00 97.69 81 THR A O 1
ATOM 605 N N . MET A 1 82 ? -4.551 0.183 4.847 1.00 97.69 82 MET A N 1
ATOM 606 C CA . MET A 1 82 ? -3.420 0.895 4.244 1.00 97.69 82 MET A CA 1
ATOM 607 C C . MET A 1 82 ? -2.230 0.921 5.212 1.00 97.69 82 MET A C 1
ATOM 609 O O . MET A 1 82 ? -2.316 1.497 6.295 1.00 97.69 82 MET A O 1
ATOM 613 N N . VAL A 1 83 ? -1.102 0.325 4.812 1.00 97.94 83 VAL A N 1
ATOM 614 C CA . VAL A 1 83 ? 0.128 0.264 5.632 1.00 97.94 83 VAL A CA 1
ATOM 615 C C . VAL A 1 83 ? 1.279 1.107 5.094 1.00 97.94 83 VAL A C 1
ATOM 617 O O . VAL A 1 83 ? 2.172 1.490 5.850 1.00 97.94 83 VAL A O 1
ATOM 620 N N . PHE A 1 84 ? 1.250 1.428 3.801 1.00 97.88 84 PHE A N 1
ATOM 621 C CA . PHE A 1 84 ? 2.273 2.206 3.114 1.00 97.88 84 PHE A CA 1
ATOM 622 C C . PHE A 1 84 ? 1.660 2.978 1.944 1.00 97.88 84 PHE A C 1
ATOM 624 O O . PHE A 1 84 ? 0.818 2.439 1.230 1.00 97.88 84 PHE A O 1
ATOM 631 N N . LYS A 1 85 ? 2.094 4.224 1.732 1.00 96.38 85 LYS A N 1
ATOM 632 C CA . LYS A 1 85 ? 1.670 5.060 0.602 1.00 96.38 85 LYS A CA 1
ATOM 633 C C . LYS A 1 85 ? 2.846 5.855 0.053 1.00 96.38 85 LYS A C 1
ATOM 635 O O . LYS A 1 85 ? 3.476 6.632 0.775 1.00 96.38 85 LYS A O 1
ATOM 640 N N . VAL A 1 86 ? 3.087 5.711 -1.247 1.00 95.06 86 VAL A N 1
ATOM 641 C CA . VAL A 1 86 ? 4.047 6.521 -2.004 1.00 95.06 86 VAL A CA 1
ATOM 642 C C . VAL A 1 86 ? 3.285 7.607 -2.751 1.00 95.06 86 VAL A C 1
ATOM 644 O O . VAL A 1 86 ? 2.257 7.348 -3.367 1.00 95.06 86 VAL A O 1
ATOM 647 N N . VAL A 1 87 ? 3.796 8.835 -2.703 1.00 93.00 87 VAL A N 1
ATOM 648 C CA . VAL A 1 87 ? 3.176 10.000 -3.343 1.00 93.00 87 VAL A CA 1
ATOM 649 C C . VAL A 1 87 ? 4.109 10.477 -4.449 1.00 93.00 87 VAL A C 1
ATOM 651 O O . VAL A 1 87 ? 5.234 10.892 -4.178 1.00 93.00 87 VAL A O 1
ATOM 654 N N . SER A 1 88 ? 3.655 10.407 -5.700 1.00 90.25 88 SER A N 1
ATOM 655 C CA . SER A 1 88 ? 4.453 10.845 -6.853 1.00 90.25 88 SER A CA 1
ATOM 656 C C . SER A 1 88 ? 4.855 12.320 -6.723 1.00 90.25 88 SER A C 1
ATOM 658 O O . SER A 1 88 ? 4.039 13.187 -6.390 1.00 90.25 88 SER A O 1
ATOM 660 N N . GLY A 1 89 ? 6.129 12.601 -6.996 1.00 90.00 89 GLY A N 1
ATOM 661 C CA . GLY A 1 89 ? 6.742 13.923 -6.898 1.00 90.00 89 GLY A CA 1
ATOM 662 C C . GLY A 1 89 ? 7.208 14.321 -5.503 1.00 90.00 89 GLY A C 1
ATOM 663 O O . GLY A 1 89 ? 7.729 15.422 -5.348 1.00 90.00 89 GLY A O 1
ATOM 664 N N . VAL A 1 90 ? 7.054 13.449 -4.506 1.00 91.81 90 VAL A N 1
ATOM 665 C CA . VAL A 1 90 ? 7.569 13.667 -3.152 1.00 91.81 90 VAL A CA 1
ATOM 666 C C . VAL A 1 90 ? 8.933 12.994 -3.012 1.00 91.81 90 VAL A C 1
ATOM 668 O O . VAL A 1 90 ? 9.118 11.839 -3.398 1.00 91.81 90 VAL A O 1
ATOM 671 N N . SER A 1 91 ? 9.900 13.735 -2.469 1.00 85.69 91 SER A N 1
ATOM 672 C CA . SER A 1 91 ? 11.237 13.221 -2.169 1.00 85.69 91 SER A CA 1
ATOM 673 C C . SER A 1 91 ? 11.210 12.320 -0.937 1.00 85.69 91 SER A C 1
ATOM 675 O O . SER A 1 91 ? 10.599 12.655 0.074 1.00 85.69 91 SER A O 1
ATOM 677 N N . ALA A 1 92 ? 11.962 11.225 -0.983 1.00 87.00 92 ALA A N 1
ATOM 678 C CA . ALA A 1 92 ? 12.192 10.334 0.150 1.00 87.00 92 ALA A CA 1
ATOM 679 C C . ALA A 1 92 ? 13.374 10.792 1.042 1.00 87.00 92 ALA A C 1
ATOM 681 O O . ALA A 1 92 ? 14.027 9.976 1.688 1.00 87.00 92 ALA A O 1
ATOM 682 N N . ASN A 1 93 ? 13.665 12.101 1.081 1.00 85.06 93 ASN A N 1
ATOM 683 C CA . ASN A 1 93 ? 14.691 12.730 1.932 1.00 85.06 93 ASN A CA 1
ATOM 684 C C . ASN A 1 93 ? 16.083 12.079 1.827 1.00 85.06 93 ASN A C 1
ATOM 686 O O . ASN A 1 93 ? 16.746 11.819 2.829 1.00 85.06 93 ASN A O 1
ATOM 690 N N . GLY A 1 94 ? 16.522 11.798 0.597 1.00 85.50 94 GLY A N 1
ATOM 691 C CA . GLY A 1 94 ? 17.822 11.172 0.326 1.00 85.50 94 GLY A CA 1
ATOM 692 C C . GLY A 1 94 ? 17.851 9.652 0.512 1.00 85.50 94 GLY A C 1
ATOM 693 O O . GLY A 1 94 ? 18.919 9.061 0.388 1.00 85.50 94 GLY A O 1
ATOM 694 N N . ARG A 1 95 ? 16.703 9.021 0.788 1.00 89.94 95 ARG A N 1
ATOM 695 C CA . ARG A 1 95 ? 16.534 7.563 0.809 1.00 89.94 95 ARG A CA 1
ATOM 696 C C . ARG A 1 95 ? 15.813 7.081 -0.452 1.00 89.94 95 ARG A C 1
ATOM 698 O O . ARG A 1 95 ? 15.101 7.849 -1.094 1.00 89.94 95 ARG A O 1
ATOM 705 N N . SER A 1 96 ? 15.958 5.804 -0.791 1.00 92.44 96 SER A N 1
ATOM 706 C CA . SER A 1 96 ? 15.118 5.137 -1.789 1.00 92.44 96 SER A CA 1
ATOM 707 C C . SER A 1 96 ? 13.775 4.708 -1.180 1.00 92.44 96 SER A C 1
ATOM 709 O O . SER A 1 96 ? 13.612 4.626 0.041 1.00 92.44 96 SER A O 1
ATOM 711 N N . ILE A 1 97 ? 12.789 4.390 -2.021 1.00 95.31 97 ILE A N 1
ATOM 712 C CA . ILE A 1 97 ? 11.478 3.926 -1.542 1.00 95.31 97 ILE A CA 1
ATOM 713 C C . ILE A 1 97 ? 11.581 2.554 -0.860 1.00 95.31 97 ILE A C 1
ATOM 715 O O . ILE A 1 97 ? 10.887 2.319 0.128 1.00 95.31 97 ILE A O 1
ATOM 719 N N . SER A 1 98 ? 12.480 1.672 -1.310 1.00 95.44 98 SER A N 1
ATOM 720 C CA . SER A 1 98 ? 12.752 0.408 -0.612 1.00 95.44 98 SER A CA 1
ATOM 721 C C . SER A 1 98 ? 13.399 0.633 0.755 1.00 95.44 98 SER A C 1
ATOM 723 O O . SER A 1 98 ? 13.014 -0.023 1.718 1.00 95.44 98 SER A O 1
ATOM 725 N N . GLN A 1 99 ? 14.303 1.610 0.893 1.00 95.19 99 GLN A N 1
ATOM 726 C CA . GLN A 1 99 ? 14.852 1.994 2.198 1.00 95.19 99 GLN A CA 1
ATOM 727 C C . GLN A 1 99 ? 13.768 2.535 3.136 1.00 95.19 99 GLN A C 1
ATOM 729 O O . GLN A 1 99 ? 13.779 2.214 4.323 1.00 95.19 99 GLN A O 1
ATOM 734 N N . LEU A 1 100 ? 12.812 3.322 2.623 1.00 95.94 100 LEU A N 1
ATOM 735 C CA . LEU A 1 100 ? 11.656 3.741 3.417 1.00 95.94 100 LEU A CA 1
ATOM 736 C C . LEU A 1 100 ? 10.783 2.558 3.821 1.00 95.94 100 LEU A C 1
ATOM 738 O O . LEU A 1 100 ? 10.306 2.548 4.947 1.00 95.94 100 LEU A O 1
ATOM 742 N N . TRP A 1 101 ? 10.574 1.573 2.948 1.00 97.31 101 TRP A N 1
ATOM 743 C CA . TRP A 1 101 ? 9.800 0.373 3.264 1.00 97.31 101 TRP A CA 1
ATOM 744 C C . TRP A 1 101 ? 10.471 -0.455 4.373 1.00 97.31 101 TRP A C 1
ATOM 746 O O . TRP A 1 101 ? 9.864 -0.668 5.423 1.00 97.31 101 TRP A O 1
ATOM 756 N N . PHE A 1 102 ? 11.746 -0.815 4.194 1.00 97.00 102 PHE A N 1
ATOM 757 C CA . PHE A 1 102 ? 12.499 -1.689 5.104 1.00 97.00 102 PHE A CA 1
ATOM 758 C C . PHE A 1 102 ? 12.985 -1.019 6.398 1.00 97.00 102 PHE A C 1
ATOM 760 O O . PHE A 1 102 ? 13.506 -1.703 7.278 1.00 97.00 102 PHE A O 1
ATOM 767 N N . SER A 1 103 ? 12.860 0.305 6.544 1.00 96.56 103 SER A N 1
ATOM 768 C CA . SER A 1 103 ? 13.256 0.971 7.791 1.00 96.56 103 SER A CA 1
ATOM 769 C C . SER A 1 103 ? 12.373 0.547 8.974 1.00 96.56 103 SER A C 1
ATOM 771 O O . SER A 1 103 ? 11.195 0.228 8.817 1.00 96.56 103 SER A O 1
ATOM 773 N N . SER A 1 104 ? 12.901 0.623 10.194 1.00 96.38 104 SER A N 1
ATOM 774 C CA . SER A 1 104 ? 12.114 0.401 11.418 1.00 96.38 104 SER A CA 1
ATOM 775 C C . SER A 1 104 ? 11.210 1.586 11.796 1.00 96.38 104 SER A C 1
ATOM 777 O O . SER A 1 104 ? 10.406 1.479 12.716 1.00 96.38 104 SER A O 1
ATOM 779 N N . GLU A 1 105 ? 11.364 2.729 11.126 1.00 95.56 105 GLU A N 1
ATOM 780 C CA . GLU A 1 105 ? 10.645 3.975 11.415 1.00 95.56 105 GLU A CA 1
ATOM 781 C C . GLU A 1 105 ? 9.220 3.948 10.845 1.00 95.56 105 GLU A C 1
ATOM 783 O O . GLU A 1 105 ? 8.999 3.407 9.762 1.00 95.56 105 GLU A O 1
ATOM 788 N N . THR A 1 106 ? 8.262 4.589 11.519 1.00 97.19 106 THR A N 1
ATOM 789 C CA . THR A 1 106 ? 6.979 4.969 10.908 1.00 97.19 106 THR A CA 1
ATOM 790 C C . THR A 1 106 ? 7.106 6.331 10.222 1.00 97.19 106 THR A C 1
ATOM 792 O O . THR A 1 106 ? 7.992 7.124 10.537 1.00 97.19 106 THR A O 1
ATOM 795 N N . ILE A 1 107 ? 6.238 6.609 9.250 1.00 97.50 107 ILE A N 1
ATOM 796 C CA . ILE A 1 107 ? 6.235 7.852 8.474 1.00 97.50 107 ILE A CA 1
ATOM 797 C C . ILE A 1 107 ? 4.809 8.396 8.487 1.00 97.50 107 ILE A C 1
ATOM 799 O O . ILE A 1 107 ? 3.903 7.752 7.960 1.00 97.50 107 ILE A O 1
ATOM 803 N N . ASN A 1 108 ? 4.613 9.571 9.089 1.00 97.38 108 ASN A N 1
ATOM 804 C CA . ASN A 1 108 ? 3.323 10.271 9.149 1.00 97.38 108 ASN A CA 1
ATOM 805 C C . ASN A 1 108 ? 2.152 9.449 9.720 1.00 97.38 108 ASN A C 1
ATOM 807 O O . ASN A 1 108 ? 0.996 9.688 9.386 1.00 97.38 108 ASN A O 1
ATOM 811 N N . GLU A 1 109 ? 2.429 8.493 10.610 1.00 96.75 109 GLU A N 1
ATOM 812 C CA . GLU A 1 109 ? 1.402 7.616 11.189 1.00 96.75 109 GLU A CA 1
ATOM 813 C C . GLU A 1 109 ? 0.369 8.373 12.043 1.00 96.75 109 GLU A C 1
ATOM 815 O O . GLU A 1 109 ? -0.788 7.976 12.119 1.00 96.75 109 GLU A O 1
ATOM 820 N N . ASN A 1 110 ? 0.773 9.487 12.656 1.00 95.31 110 ASN A N 1
ATOM 821 C CA . ASN A 1 110 ? -0.079 10.333 13.493 1.00 95.31 110 ASN A CA 1
ATOM 822 C C . ASN A 1 110 ? -0.733 11.501 12.730 1.00 95.31 110 ASN A C 1
ATOM 824 O O . ASN A 1 110 ? -1.248 12.425 13.357 1.00 95.31 110 ASN A O 1
ATOM 828 N N . ARG A 1 111 ? -0.677 11.497 11.393 1.00 96.75 111 ARG A N 1
ATOM 829 C CA . ARG A 1 111 ? -1.222 12.555 10.535 1.00 96.75 111 ARG A CA 1
ATOM 830 C C . ARG A 1 111 ? -2.438 12.024 9.790 1.00 96.75 111 ARG A C 1
ATOM 832 O O . ARG A 1 111 ? -2.289 11.276 8.828 1.00 96.75 111 ARG A O 1
ATOM 839 N N . SER A 1 112 ? -3.643 12.411 10.206 1.00 92.44 112 SER A N 1
ATOM 840 C CA . SER A 1 112 ? -4.880 11.942 9.565 1.00 92.44 112 SER A CA 1
ATOM 841 C C . SER A 1 112 ? -4.945 12.321 8.081 1.00 92.44 112 SER A C 1
ATOM 843 O O . SER A 1 112 ? -5.457 11.551 7.277 1.00 92.44 112 SER A O 1
ATOM 845 N N . GLU A 1 113 ? -4.354 13.451 7.680 1.00 94.50 113 GLU A N 1
ATOM 846 C CA . GLU A 1 113 ? -4.278 13.871 6.275 1.00 94.50 113 GLU A CA 1
ATOM 847 C C . GLU A 1 113 ? -3.444 12.897 5.420 1.00 94.50 113 GLU A C 1
ATOM 849 O O . GLU A 1 113 ? -3.685 12.747 4.221 1.00 94.50 113 GLU A O 1
ATOM 854 N N . ALA A 1 114 ? -2.487 12.185 6.029 1.00 96.19 114 ALA A N 1
ATOM 855 C CA . ALA A 1 114 ? -1.690 11.167 5.349 1.00 96.19 114 ALA A CA 1
ATOM 856 C C . ALA A 1 114 ? -2.509 9.919 4.988 1.00 96.19 114 ALA A C 1
ATOM 858 O O . ALA A 1 114 ? -2.095 9.159 4.109 1.00 96.19 114 ALA A O 1
ATOM 859 N N . LEU A 1 115 ? -3.681 9.733 5.605 1.00 95.25 115 LEU A N 1
ATOM 860 C CA . LEU A 1 115 ? -4.596 8.628 5.325 1.00 95.25 115 LEU A CA 1
ATOM 861 C C . LEU A 1 115 ? -5.512 8.877 4.117 1.00 95.25 115 LEU A C 1
ATOM 863 O O . LEU A 1 115 ? -6.155 7.942 3.647 1.00 95.25 115 LEU A O 1
ATOM 867 N N . ASN A 1 116 ? -5.542 10.097 3.573 1.00 91.12 116 ASN A N 1
ATOM 868 C CA . ASN A 1 116 ? -6.271 10.383 2.338 1.00 91.12 116 ASN A CA 1
ATOM 869 C C . ASN A 1 116 ? -5.658 9.601 1.166 1.00 91.12 116 ASN A C 1
ATOM 871 O O . ASN A 1 116 ? -4.447 9.656 0.951 1.00 91.12 116 ASN A O 1
ATOM 875 N N . ILE A 1 117 ? -6.477 8.904 0.378 1.00 88.44 117 ILE A N 1
ATOM 876 C CA . ILE A 1 117 ? -6.017 8.132 -0.795 1.00 88.44 117 ILE A CA 1
ATOM 877 C C . ILE A 1 117 ? -5.578 9.007 -1.978 1.00 88.44 117 ILE A C 1
ATOM 879 O O . ILE A 1 117 ? -4.952 8.525 -2.920 1.00 88.44 117 ILE A O 1
ATOM 883 N N . ASP A 1 118 ? -5.883 10.303 -1.929 1.00 86.19 118 ASP A N 1
ATOM 884 C CA . ASP A 1 118 ? -5.448 11.266 -2.929 1.00 86.19 118 ASP A CA 1
ATOM 885 C C . ASP A 1 118 ? -4.012 11.771 -2.678 1.00 86.19 118 ASP A C 1
ATOM 887 O O . ASP A 1 118 ? -3.295 11.362 -1.758 1.00 86.19 118 ASP A O 1
ATOM 891 N N . SER A 1 119 ? -3.573 12.692 -3.537 1.00 84.44 119 SER A N 1
ATOM 892 C CA . SER A 1 119 ? -2.257 13.324 -3.423 1.00 84.44 119 SER A CA 1
ATOM 893 C C . SER A 1 119 ? -2.270 14.654 -2.660 1.00 84.44 119 SER A C 1
ATOM 895 O O . SER A 1 119 ? -1.309 15.415 -2.792 1.00 84.44 119 SER A O 1
ATOM 897 N N . SER A 1 120 ? -3.340 14.998 -1.935 1.00 89.00 120 SER A N 1
ATOM 898 C CA . SER A 1 120 ? -3.471 16.293 -1.245 1.00 89.00 120 SER A CA 1
ATOM 899 C C . SER A 1 120 ? -2.377 16.482 -0.191 1.00 89.00 120 SER A C 1
ATOM 901 O O . SER A 1 120 ? -1.726 17.527 -0.162 1.00 89.00 120 SER A O 1
ATOM 903 N N . PHE A 1 121 ? -2.093 15.438 0.591 1.00 93.12 121 PHE A N 1
ATOM 904 C CA . PHE A 1 121 ? -0.984 15.404 1.538 1.00 93.12 121 PHE A CA 1
ATOM 905 C C . PHE A 1 121 ? 0.331 15.048 0.827 1.00 93.12 121 PHE A C 1
ATOM 907 O O . PHE A 1 121 ? 0.496 13.948 0.297 1.00 93.12 121 PHE A O 1
ATOM 914 N N . LYS A 1 122 ? 1.274 15.997 0.784 1.00 93.12 122 LYS A N 1
ATOM 915 C CA . LYS A 1 122 ? 2.520 15.917 -0.006 1.00 93.12 122 LYS A CA 1
ATOM 916 C C . LYS A 1 122 ? 3.667 15.210 0.716 1.00 93.12 122 LYS A C 1
ATOM 918 O O . LYS A 1 122 ? 4.816 15.618 0.591 1.00 93.12 122 LYS A O 1
ATOM 923 N N . GLU A 1 123 ? 3.360 14.128 1.419 1.00 94.69 123 GLU A N 1
ATOM 924 C CA . GLU A 1 123 ? 4.356 13.279 2.070 1.00 94.69 123 GLU A CA 1
ATOM 925 C C . GLU A 1 123 ? 3.984 11.794 1.961 1.00 94.69 123 GLU A C 1
ATOM 927 O O . GLU A 1 123 ? 2.824 11.434 1.755 1.00 94.69 123 GLU A O 1
ATOM 932 N N . HIS A 1 124 ? 4.981 10.918 2.085 1.00 96.06 124 HIS A N 1
ATOM 933 C CA . HIS A 1 124 ? 4.766 9.472 2.150 1.00 96.06 124 HIS A CA 1
ATOM 934 C C . HIS A 1 124 ? 4.132 9.059 3.485 1.00 96.06 124 HIS A C 1
ATOM 936 O O . HIS A 1 124 ? 4.177 9.804 4.465 1.00 96.06 124 HIS A O 1
ATOM 942 N N . TYR A 1 125 ? 3.568 7.855 3.528 1.00 97.81 125 TYR A N 1
ATOM 943 C CA . TYR A 1 125 ? 3.004 7.263 4.741 1.00 97.81 125 TYR A CA 1
ATOM 944 C C . TYR A 1 125 ? 3.537 5.848 4.930 1.00 97.81 125 TYR A C 1
ATOM 946 O O . TYR A 1 125 ? 3.637 5.095 3.963 1.00 97.81 125 TYR A O 1
ATOM 954 N N . LYS A 1 126 ? 3.844 5.483 6.174 1.00 98.19 126 LYS A N 1
ATOM 955 C CA . LYS A 1 126 ? 4.140 4.113 6.593 1.00 98.19 126 LYS A CA 1
ATOM 956 C C . LYS A 1 126 ? 3.747 3.934 8.050 1.00 98.19 126 LYS A C 1
ATOM 958 O O . LYS A 1 126 ? 4.208 4.699 8.895 1.00 98.19 126 LYS A O 1
ATOM 963 N N . ASN A 1 127 ? 2.961 2.914 8.361 1.00 98.00 127 ASN A N 1
ATOM 964 C CA . ASN A 1 127 ? 2.596 2.622 9.746 1.00 98.00 127 ASN A CA 1
ATOM 965 C C . ASN A 1 127 ? 3.348 1.424 10.326 1.00 98.00 127 ASN A C 1
ATOM 967 O O . ASN A 1 127 ? 4.121 0.739 9.651 1.00 98.00 127 ASN A O 1
ATOM 971 N N . ARG A 1 128 ? 3.115 1.193 11.618 1.00 97.25 128 ARG A N 1
ATOM 972 C CA . ARG A 1 128 ? 3.780 0.186 12.445 1.00 97.25 128 ARG A CA 1
ATOM 973 C C . ARG A 1 128 ? 3.584 -1.257 11.992 1.00 97.25 128 ARG A C 1
ATOM 975 O O . ARG A 1 128 ? 4.336 -2.106 12.460 1.00 97.25 128 ARG A O 1
ATOM 982 N N . PHE A 1 129 ? 2.645 -1.567 11.097 1.00 97.06 129 PHE A N 1
ATOM 983 C CA . PHE A 1 129 ? 2.492 -2.938 10.607 1.00 97.06 129 PHE A CA 1
ATOM 984 C C . PHE A 1 129 ? 3.646 -3.381 9.712 1.00 97.06 129 PHE A C 1
ATOM 986 O O . PHE A 1 129 ? 4.064 -4.530 9.822 1.00 97.06 129 PHE A O 1
ATOM 993 N N . VAL A 1 130 ? 4.195 -2.487 8.881 1.00 97.69 130 VAL A N 1
ATOM 994 C CA . VAL A 1 130 ? 5.290 -2.831 7.955 1.00 97.69 130 VAL A CA 1
ATOM 995 C C . VAL A 1 130 ? 6.530 -3.345 8.705 1.00 97.69 130 VAL A C 1
ATOM 997 O O . VAL A 1 130 ? 6.915 -4.489 8.467 1.00 97.69 130 VAL A O 1
ATOM 1000 N N . PRO A 1 131 ? 7.119 -2.605 9.671 1.00 97.38 131 PRO A N 1
ATOM 1001 C CA . PRO A 1 131 ? 8.276 -3.104 10.420 1.00 97.38 131 PRO A CA 1
ATOM 1002 C C . PRO A 1 131 ? 7.933 -4.242 11.398 1.00 97.38 131 PRO A C 1
ATOM 1004 O O . PRO A 1 131 ? 8.830 -4.923 11.888 1.00 97.38 131 PRO A O 1
ATOM 1007 N N . ASN A 1 132 ? 6.647 -4.477 11.686 1.00 96.69 132 ASN A N 1
ATOM 1008 C CA . ASN A 1 132 ? 6.179 -5.540 12.578 1.00 96.69 132 ASN A CA 1
ATOM 1009 C C . ASN A 1 132 ? 5.375 -6.612 11.828 1.00 96.69 132 ASN A C 1
ATOM 1011 O O . ASN A 1 132 ? 4.375 -7.119 12.342 1.00 96.69 132 ASN A O 1
ATOM 1015 N N . TRP A 1 133 ? 5.825 -6.992 10.629 1.00 96.12 133 TRP A N 1
ATOM 1016 C CA . TRP A 1 133 ? 5.139 -7.961 9.763 1.00 96.12 133 TRP A CA 1
ATOM 1017 C C . TRP A 1 133 ? 4.772 -9.273 10.472 1.00 96.12 133 TRP A C 1
ATOM 1019 O O . TRP A 1 133 ? 3.680 -9.812 10.301 1.00 96.12 133 TRP A O 1
ATOM 1029 N N . HIS A 1 134 ? 5.666 -9.757 11.338 1.00 93.69 134 HIS A N 1
ATOM 1030 C CA . HIS A 1 134 ? 5.485 -10.973 12.134 1.00 93.69 134 HIS A CA 1
ATOM 1031 C C . HIS A 1 134 ? 4.328 -10.892 13.151 1.00 93.69 134 HIS A C 1
ATOM 1033 O O . HIS A 1 134 ? 3.788 -11.930 13.541 1.00 93.69 134 HIS A O 1
ATOM 1039 N N . LEU A 1 135 ? 3.947 -9.682 13.579 1.00 93.25 135 LEU A N 1
ATOM 1040 C CA . LEU A 1 135 ? 2.766 -9.427 14.410 1.00 93.25 135 LEU A CA 1
ATOM 1041 C C . LEU A 1 135 ? 1.531 -9.168 13.548 1.00 93.25 135 LEU A C 1
ATOM 1043 O O . LEU A 1 135 ? 0.452 -9.641 13.891 1.00 93.25 135 LEU A O 1
ATOM 1047 N N . ALA A 1 136 ? 1.705 -8.447 12.435 1.00 92.50 136 ALA A N 1
ATOM 1048 C CA . ALA A 1 136 ? 0.637 -8.121 11.495 1.00 92.50 136 ALA A CA 1
ATOM 1049 C C . ALA A 1 136 ? 0.017 -9.378 10.862 1.00 92.50 136 ALA A C 1
ATOM 1051 O O . ALA A 1 136 ? -1.198 -9.445 10.708 1.00 92.50 136 ALA A O 1
ATOM 1052 N N . LYS A 1 137 ? 0.857 -10.366 10.511 1.00 94.50 137 LYS A N 1
ATOM 1053 C CA . LYS A 1 137 ? 0.485 -11.643 9.872 1.00 94.50 137 LYS A CA 1
ATOM 1054 C C . LYS A 1 137 ? -0.583 -11.479 8.775 1.00 94.50 137 LYS A C 1
ATOM 1056 O O . LYS A 1 137 ? -1.631 -12.129 8.852 1.00 94.50 137 LYS A O 1
ATOM 1061 N N . PRO A 1 138 ? -0.350 -10.611 7.771 1.00 96.25 138 PRO A N 1
ATOM 1062 C CA . PRO A 1 138 ? -1.322 -10.414 6.707 1.00 96.25 138 PRO A CA 1
ATOM 1063 C C . PRO A 1 138 ? -1.548 -11.729 5.949 1.00 96.25 138 PRO A C 1
ATOM 1065 O O . PRO A 1 138 ? -0.631 -12.535 5.785 1.00 96.25 138 PRO A O 1
ATOM 1068 N N . LYS A 1 139 ? -2.789 -11.956 5.515 1.00 96.56 139 LYS A N 1
ATOM 1069 C CA . LYS A 1 139 ? -3.140 -13.096 4.652 1.00 96.56 139 LYS A CA 1
ATOM 1070 C C . LYS A 1 139 ? -2.900 -12.767 3.184 1.00 96.56 139 LYS A C 1
ATOM 1072 O O . LYS A 1 139 ? -2.433 -13.615 2.424 1.00 96.56 139 LYS A O 1
ATOM 1077 N N . GLU A 1 140 ? -3.206 -11.529 2.817 1.00 97.88 140 GLU A N 1
ATOM 1078 C CA . GLU A 1 140 ? -3.022 -10.988 1.480 1.00 97.88 140 GLU A CA 1
ATOM 1079 C C . GLU A 1 140 ? -2.414 -9.586 1.551 1.00 97.88 140 GLU A C 1
ATOM 1081 O O . GLU A 1 140 ? -2.480 -8.910 2.580 1.00 97.88 140 GLU A O 1
ATOM 1086 N N . VAL A 1 141 ? -1.781 -9.163 0.460 1.00 98.19 141 VAL A N 1
ATOM 1087 C CA . VAL A 1 141 ? -1.287 -7.796 0.270 1.00 98.19 141 VAL A CA 1
ATOM 1088 C C . VAL A 1 141 ? -1.726 -7.317 -1.100 1.00 98.19 141 VAL A C 1
ATOM 1090 O O . VAL A 1 141 ? -1.476 -7.984 -2.102 1.00 98.19 141 VAL A O 1
ATOM 1093 N N . GLN A 1 142 ? -2.331 -6.137 -1.144 1.00 97.31 142 GLN A N 1
ATOM 1094 C CA . GLN A 1 142 ? -2.709 -5.463 -2.376 1.00 97.31 142 GLN A CA 1
ATOM 1095 C C . GLN A 1 142 ? -1.766 -4.282 -2.629 1.00 97.31 142 GLN A C 1
ATOM 1097 O O . GLN A 1 142 ? -1.478 -3.497 -1.724 1.00 97.31 142 GLN A O 1
ATOM 1102 N N . ILE A 1 143 ? -1.312 -4.129 -3.873 1.00 96.50 143 ILE A N 1
ATOM 1103 C CA . ILE A 1 143 ? -0.792 -2.850 -4.366 1.00 96.50 143 ILE A CA 1
ATOM 1104 C C . ILE A 1 143 ? -1.880 -2.234 -5.231 1.00 96.50 143 ILE A C 1
ATOM 1106 O O . ILE A 1 143 ? -2.237 -2.810 -6.256 1.00 96.50 143 ILE A O 1
ATOM 1110 N N . ALA A 1 144 ? -2.374 -1.069 -4.823 1.00 94.19 144 ALA A N 1
ATOM 1111 C CA . ALA A 1 144 ? -3.408 -0.315 -5.519 1.00 94.19 144 ALA A CA 1
ATOM 1112 C C . ALA A 1 144 ? -2.862 1.045 -5.980 1.00 94.19 144 ALA A C 1
ATOM 1114 O O . ALA A 1 144 ? -2.142 1.725 -5.243 1.00 94.19 144 ALA A O 1
ATOM 1115 N N . LEU A 1 145 ? -3.189 1.438 -7.213 1.00 91.50 145 LEU A N 1
ATOM 1116 C CA . LEU A 1 145 ? -2.786 2.712 -7.809 1.00 91.50 145 LEU A CA 1
ATOM 1117 C C . LEU A 1 145 ? -3.976 3.663 -7.900 1.00 91.50 145 LEU A C 1
ATOM 1119 O O . LEU A 1 145 ? -5.015 3.313 -8.451 1.00 91.50 145 LEU A O 1
ATOM 1123 N N . TYR A 1 146 ? -3.784 4.897 -7.442 1.00 86.81 146 TYR A N 1
ATOM 1124 C CA . TYR A 1 146 ? -4.812 5.936 -7.392 1.00 86.81 146 TYR A CA 1
ATOM 1125 C C . TYR A 1 146 ? -4.424 7.092 -8.323 1.00 86.81 146 TYR A C 1
ATOM 1127 O O . TYR A 1 146 ? -3.262 7.513 -8.365 1.00 86.81 146 TYR A O 1
ATOM 1135 N N . LYS A 1 147 ? -5.380 7.641 -9.086 1.00 75.56 147 LYS A N 1
ATOM 1136 C CA . LYS A 1 147 ? -5.123 8.843 -9.899 1.00 75.56 147 LYS A CA 1
ATOM 1137 C C . LYS A 1 147 ? -5.039 10.069 -9.000 1.00 75.56 147 LYS A C 1
ATOM 1139 O O . LYS A 1 147 ? -5.857 10.269 -8.115 1.00 75.56 147 LYS A O 1
ATOM 1144 N N . ARG A 1 148 ? -4.118 10.974 -9.337 1.00 68.38 148 ARG A N 1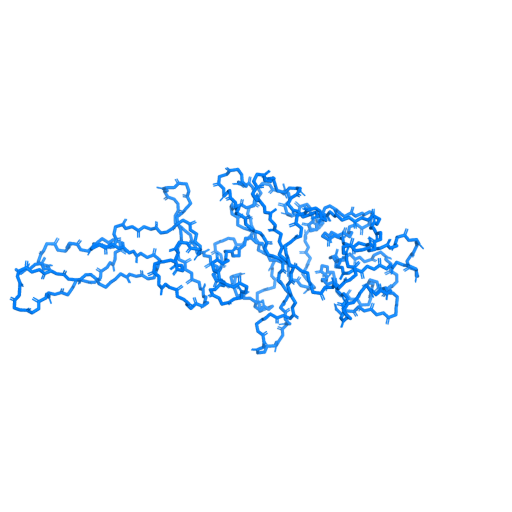
ATOM 1145 C CA . ARG A 1 148 ? -3.837 12.212 -8.591 1.00 68.38 148 ARG A CA 1
ATOM 1146 C C . ARG A 1 148 ? -5.073 13.080 -8.283 1.00 68.38 148 ARG A C 1
ATOM 1148 O O . ARG A 1 148 ? -5.090 13.692 -7.221 1.00 68.38 148 ARG A O 1
ATOM 1155 N N . ASN A 1 149 ? -6.047 13.126 -9.204 1.00 63.19 149 ASN A N 1
ATOM 1156 C CA . ASN A 1 149 ? -7.243 13.989 -9.175 1.00 63.19 149 ASN A CA 1
ATOM 1157 C C . ASN A 1 149 ? -8.528 13.250 -9.633 1.00 63.19 149 ASN A C 1
ATOM 1159 O O . ASN A 1 149 ? -9.464 13.888 -10.111 1.00 63.19 149 ASN A O 1
ATOM 1163 N N . GLY A 1 150 ? -8.538 11.914 -9.636 1.00 52.75 150 GLY A N 1
ATOM 1164 C CA . GLY A 1 150 ? -9.674 11.146 -10.155 1.00 52.75 150 GLY A CA 1
ATOM 1165 C C . GLY A 1 150 ? -10.774 10.976 -9.111 1.00 52.75 150 GLY A C 1
ATOM 1166 O O . GLY A 1 150 ? -10.481 10.690 -7.960 1.00 52.75 150 GLY A O 1
ATOM 1167 N N . SER A 1 151 ? -12.031 11.099 -9.535 1.00 50.84 151 SER A N 1
ATOM 1168 C CA . SER A 1 151 ? -13.204 10.600 -8.804 1.00 50.84 151 SER A CA 1
ATOM 1169 C C . SER A 1 151 ? -13.316 9.066 -8.827 1.00 50.84 151 SER A C 1
ATOM 1171 O O . SER A 1 151 ? -14.204 8.518 -8.184 1.00 50.84 151 SER A O 1
ATOM 1173 N N . ASP A 1 152 ? -12.440 8.385 -9.577 1.00 52.88 152 ASP A N 1
ATOM 1174 C CA . ASP A 1 152 ? -12.273 6.930 -9.543 1.00 52.88 152 ASP A CA 1
ATOM 1175 C C . ASP A 1 152 ? -11.286 6.561 -8.428 1.00 52.88 152 ASP A C 1
ATOM 1177 O O . ASP A 1 152 ? -10.158 7.070 -8.457 1.00 52.88 152 ASP A O 1
ATOM 1181 N N . PRO A 1 153 ? -11.660 5.678 -7.486 1.00 65.25 153 PRO A N 1
ATOM 1182 C CA . PRO A 1 153 ? -10.789 5.312 -6.379 1.00 65.25 153 PRO A CA 1
ATOM 1183 C C . PRO A 1 153 ? -9.579 4.521 -6.892 1.00 65.25 153 PRO A C 1
ATOM 1185 O O . PRO A 1 153 ? -8.462 5.011 -6.816 1.00 65.25 153 PRO A O 1
ATOM 1188 N N . GLU A 1 154 ? -9.759 3.372 -7.536 1.00 73.44 154 GLU A N 1
ATOM 1189 C CA . GLU A 1 154 ? -8.647 2.508 -7.947 1.00 73.44 154 GLU A CA 1
ATOM 1190 C C . GLU A 1 154 ? -8.468 2.489 -9.475 1.00 73.44 154 GLU A C 1
ATOM 1192 O O . GLU A 1 154 ? -9.407 2.274 -10.236 1.00 73.44 154 GLU A O 1
ATOM 1197 N N . THR A 1 155 ? -7.243 2.723 -9.946 1.00 76.75 155 THR A N 1
ATOM 1198 C CA . THR A 1 155 ? -6.881 2.677 -11.377 1.00 76.75 155 THR A CA 1
ATOM 1199 C C . THR A 1 155 ? -6.432 1.287 -11.803 1.00 76.75 155 THR A C 1
ATOM 1201 O O . THR A 1 155 ? -6.611 0.903 -12.957 1.00 76.75 155 THR A O 1
ATOM 1204 N N . LEU A 1 156 ? -5.780 0.574 -10.889 1.00 88.94 156 LEU A N 1
ATOM 1205 C CA . LEU A 1 156 ? -5.175 -0.729 -11.109 1.00 88.94 156 LEU A CA 1
ATOM 1206 C C . LEU A 1 156 ? -4.814 -1.326 -9.750 1.00 88.94 156 LEU A C 1
ATOM 1208 O O . LEU A 1 156 ? -4.308 -0.599 -8.890 1.00 88.94 156 LEU A O 1
ATOM 1212 N N . SER A 1 157 ? -4.990 -2.635 -9.589 1.00 94.50 157 SER A N 1
ATOM 1213 C CA . SER A 1 157 ? -4.424 -3.359 -8.458 1.00 94.50 157 SER A CA 1
ATOM 1214 C C . SER A 1 157 ? -3.856 -4.721 -8.833 1.00 94.50 157 SER A C 1
ATOM 1216 O O . SER A 1 157 ? -4.229 -5.329 -9.833 1.00 94.50 157 SER A O 1
ATOM 1218 N N . ILE A 1 158 ? -2.905 -5.173 -8.020 1.00 96.56 158 ILE A N 1
ATOM 1219 C CA . ILE A 1 158 ? -2.318 -6.514 -8.038 1.00 96.56 158 ILE A CA 1
ATOM 1220 C C . ILE A 1 158 ? -2.372 -7.051 -6.603 1.00 96.56 158 ILE A C 1
ATOM 1222 O O . ILE A 1 158 ? -2.061 -6.322 -5.657 1.00 96.56 158 ILE A O 1
ATOM 1226 N N . VAL A 1 159 ? -2.803 -8.302 -6.438 1.00 98.00 159 VAL A N 1
ATOM 1227 C CA . VAL A 1 159 ? -3.001 -8.940 -5.128 1.00 98.00 159 VAL A CA 1
ATOM 1228 C C . VAL A 1 159 ? -2.049 -10.115 -4.987 1.00 98.00 159 VAL A C 1
ATOM 1230 O O . VAL A 1 159 ? -1.883 -10.908 -5.917 1.00 98.00 159 VAL A O 1
ATOM 1233 N N . PHE A 1 160 ? -1.451 -10.232 -3.806 1.00 98.38 160 PHE A N 1
ATOM 1234 C CA . PHE A 1 160 ? -0.522 -11.287 -3.441 1.00 98.38 160 PHE A CA 1
ATOM 1235 C C . PHE A 1 160 ? -1.002 -12.051 -2.211 1.00 98.38 160 PHE A C 1
ATOM 1237 O O . PHE A 1 160 ? -1.463 -11.452 -1.244 1.00 98.38 160 PHE A O 1
ATOM 1244 N N . ASN A 1 161 ? -0.776 -13.360 -2.194 1.00 98.25 161 ASN A N 1
ATOM 1245 C CA . ASN A 1 161 ? -0.862 -14.181 -0.999 1.00 98.25 161 ASN A CA 1
ATOM 1246 C C . ASN A 1 161 ? 0.369 -13.933 -0.113 1.00 98.25 161 ASN A C 1
ATOM 1248 O O . ASN A 1 161 ? 1.496 -14.307 -0.456 1.00 98.25 161 ASN A O 1
ATOM 1252 N N . SER A 1 162 ? 0.154 -13.340 1.056 1.00 97.62 162 SER A N 1
ATOM 1253 C CA . SER A 1 162 ? 1.200 -13.025 2.036 1.00 97.62 162 SER A CA 1
ATOM 1254 C C . SER A 1 162 ? 1.182 -13.948 3.256 1.00 97.62 162 SER A C 1
ATOM 1256 O O . SER A 1 162 ? 1.954 -13.757 4.197 1.00 97.62 162 SER A O 1
ATOM 1258 N N . ALA A 1 163 ? 0.374 -15.012 3.230 1.00 97.44 163 ALA A N 1
ATOM 1259 C CA . ALA A 1 163 ? 0.406 -16.013 4.281 1.00 97.44 163 ALA A CA 1
ATOM 1260 C C . ALA A 1 163 ? 1.820 -16.608 4.396 1.00 97.44 163 ALA A C 1
ATOM 1262 O O . ALA A 1 163 ? 2.450 -16.999 3.403 1.00 97.44 163 ALA A O 1
ATOM 1263 N N . ASN A 1 164 ? 2.324 -16.662 5.632 1.00 96.31 164 ASN A N 1
ATOM 1264 C CA . ASN A 1 164 ? 3.670 -17.138 5.956 1.00 96.31 164 ASN A CA 1
ATOM 1265 C C . ASN A 1 164 ? 4.780 -16.423 5.153 1.00 96.31 164 ASN A C 1
ATOM 1267 O O . ASN A 1 164 ? 5.758 -17.050 4.743 1.00 96.31 164 ASN A O 1
ATOM 1271 N N . SER A 1 165 ? 4.608 -15.130 4.865 1.00 97.62 165 SER A N 1
ATOM 1272 C CA . SER A 1 165 ? 5.631 -14.275 4.258 1.00 97.62 165 SER A CA 1
ATOM 1273 C C . SER A 1 165 ? 6.343 -13.414 5.308 1.00 97.62 165 SER A C 1
ATOM 1275 O O . SER A 1 165 ? 5.937 -13.345 6.469 1.00 97.62 165 SER A O 1
ATOM 1277 N N . ASP A 1 166 ? 7.384 -12.714 4.871 1.00 96.69 166 ASP A N 1
ATOM 1278 C CA . ASP A 1 166 ? 7.970 -11.573 5.581 1.00 96.69 166 ASP A CA 1
ATOM 1279 C C . ASP A 1 166 ? 7.718 -10.281 4.786 1.00 96.69 166 ASP A C 1
ATOM 1281 O O . ASP A 1 166 ? 7.019 -10.310 3.770 1.00 96.69 166 ASP A O 1
ATOM 1285 N N . ASP A 1 167 ? 8.285 -9.164 5.243 1.00 95.62 167 ASP A N 1
ATOM 1286 C CA . ASP A 1 167 ? 8.210 -7.839 4.624 1.00 95.62 167 ASP A CA 1
ATOM 1287 C C . ASP A 1 167 ? 9.005 -7.721 3.308 1.00 95.62 167 ASP A C 1
ATOM 1289 O O . ASP A 1 167 ? 8.918 -6.692 2.639 1.00 95.62 167 ASP A O 1
ATOM 1293 N N . LYS A 1 168 ? 9.748 -8.759 2.903 1.00 95.50 168 LYS A N 1
ATOM 1294 C CA . LYS A 1 168 ? 10.592 -8.792 1.696 1.00 95.50 168 LYS A CA 1
ATOM 1295 C C . LYS A 1 168 ? 10.008 -9.675 0.598 1.00 95.50 168 LYS A C 1
ATOM 1297 O O . LYS A 1 168 ? 10.021 -9.293 -0.569 1.00 95.50 168 LYS A O 1
ATOM 1302 N N . ASN A 1 169 ? 9.530 -10.864 0.958 1.00 97.06 169 ASN A N 1
ATOM 1303 C CA . ASN A 1 169 ? 9.237 -11.952 0.026 1.00 97.06 169 ASN A CA 1
ATOM 1304 C C . ASN A 1 169 ? 7.764 -12.040 -0.403 1.00 97.06 169 ASN A C 1
ATOM 1306 O O . ASN A 1 169 ? 7.450 -12.786 -1.335 1.00 97.06 169 ASN A O 1
ATOM 1310 N N . TRP A 1 170 ? 6.869 -11.273 0.236 1.00 97.94 170 TRP A N 1
ATOM 1311 C CA . TRP A 1 170 ? 5.452 -11.218 -0.144 1.00 97.94 170 TRP A CA 1
ATOM 1312 C C . TRP A 1 170 ? 5.263 -10.717 -1.582 1.00 97.94 170 TRP A C 1
ATOM 1314 O O . TRP A 1 170 ? 4.384 -11.200 -2.292 1.00 97.94 170 TRP A O 1
ATOM 1324 N N . PHE A 1 171 ? 6.124 -9.799 -2.029 1.00 98.00 171 PHE A N 1
ATOM 1325 C CA . PHE A 1 171 ? 6.104 -9.225 -3.370 1.00 98.00 171 PHE A CA 1
ATOM 1326 C C . PHE A 1 171 ? 6.925 -10.085 -4.338 1.00 98.00 171 PHE A C 1
ATOM 1328 O O . PHE A 1 171 ? 8.072 -9.776 -4.666 1.00 98.00 171 PHE A O 1
ATOM 1335 N N . SER A 1 172 ? 6.348 -11.210 -4.757 1.00 96.69 172 SER A N 1
ATOM 1336 C CA . SER A 1 172 ? 7.000 -12.167 -5.652 1.00 96.69 172 SER A CA 1
ATOM 1337 C C . SER A 1 172 ? 6.012 -12.840 -6.601 1.00 96.69 172 SER A C 1
ATOM 1339 O O . SER A 1 172 ? 4.823 -12.968 -6.309 1.00 96.69 172 SER A O 1
ATOM 1341 N N . LYS A 1 173 ? 6.521 -13.312 -7.748 1.00 95.75 173 LYS A N 1
ATOM 1342 C CA . LYS A 1 173 ? 5.718 -13.952 -8.802 1.00 95.75 173 LYS A CA 1
ATOM 1343 C C . LYS A 1 173 ? 4.895 -15.137 -8.293 1.00 95.75 173 LYS A C 1
ATOM 1345 O O . LYS A 1 173 ? 3.726 -15.255 -8.629 1.00 95.75 173 LYS A O 1
ATOM 135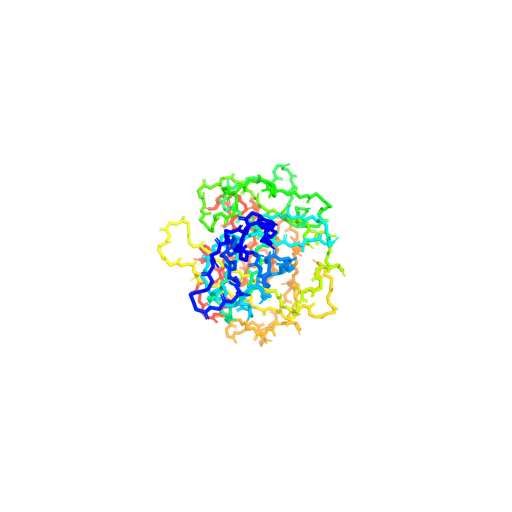0 N N . SER A 1 174 ? 5.493 -16.000 -7.471 1.00 96.00 174 SER A N 1
ATOM 1351 C CA . SER A 1 174 ? 4.842 -17.214 -6.956 1.00 96.00 174 SER A CA 1
ATOM 1352 C C . SER A 1 174 ? 3.711 -16.939 -5.965 1.00 96.00 174 SER A C 1
ATOM 1354 O O . SER A 1 174 ? 3.028 -17.874 -5.556 1.00 96.00 174 SER A O 1
ATOM 1356 N N . ARG A 1 175 ? 3.533 -15.681 -5.551 1.00 97.50 175 ARG A N 1
ATOM 1357 C CA . ARG A 1 175 ? 2.501 -15.258 -4.608 1.00 97.50 175 ARG A CA 1
ATOM 1358 C C . ARG A 1 175 ? 1.374 -14.474 -5.271 1.00 97.50 175 ARG A C 1
ATOM 1360 O O . ARG A 1 175 ? 0.488 -14.042 -4.551 1.00 97.50 175 ARG A O 1
ATOM 1367 N N . ILE A 1 176 ? 1.380 -14.271 -6.590 1.00 97.50 176 ILE A N 1
ATOM 1368 C CA . ILE A 1 176 ? 0.295 -13.558 -7.281 1.00 97.50 176 ILE A CA 1
ATOM 1369 C C . ILE A 1 176 ? -1.022 -14.330 -7.115 1.00 97.50 176 ILE A C 1
ATOM 1371 O O . ILE A 1 176 ? -1.080 -15.536 -7.334 1.00 97.50 176 ILE A O 1
ATOM 1375 N N . VAL A 1 177 ? -2.070 -13.608 -6.723 1.00 97.06 177 VAL A N 1
ATOM 1376 C CA . VAL A 1 177 ? -3.462 -14.084 -6.646 1.00 97.06 177 VAL A CA 1
ATOM 1377 C C . VAL A 1 177 ? -4.310 -13.403 -7.717 1.00 97.06 177 VAL A C 1
ATOM 1379 O O . VAL A 1 177 ? -5.135 -14.041 -8.365 1.00 97.06 177 VAL A O 1
ATOM 1382 N N . HIS A 1 178 ? -4.087 -12.107 -7.927 1.00 96.12 178 HIS A N 1
ATOM 1383 C CA . HIS A 1 178 ? -4.746 -11.321 -8.962 1.00 96.12 178 HIS A CA 1
ATOM 1384 C C . HIS A 1 178 ? -3.724 -10.409 -9.632 1.00 96.12 178 HIS A C 1
ATOM 1386 O O . HIS A 1 178 ? -2.944 -9.767 -8.935 1.00 96.12 178 HIS A O 1
ATOM 1392 N N . SER A 1 179 ? -3.757 -10.317 -10.962 1.00 96.00 179 SER A N 1
ATOM 1393 C CA . SER A 1 179 ? -2.915 -9.423 -11.758 1.00 96.00 179 SER A CA 1
ATOM 1394 C C . SER A 1 179 ? -3.766 -8.677 -12.792 1.00 96.00 179 SER A C 1
ATOM 1396 O O . SER A 1 179 ? -4.618 -9.294 -13.434 1.00 96.00 179 SER A O 1
ATOM 1398 N N . PRO A 1 180 ? -3.490 -7.384 -13.034 1.00 94.69 180 PRO A N 1
ATOM 1399 C CA . PRO A 1 180 ? -4.115 -6.621 -14.111 1.00 94.69 180 PRO A CA 1
ATOM 1400 C C . PRO A 1 180 ? -3.469 -6.913 -15.476 1.00 94.69 180 PRO A C 1
ATOM 1402 O O . PRO A 1 180 ? -3.985 -6.501 -16.516 1.00 94.69 180 PRO A O 1
ATOM 1405 N N . TRP A 1 181 ? -2.333 -7.620 -15.485 1.00 96.81 181 TRP A N 1
ATOM 1406 C CA . TRP A 1 181 ? -1.592 -7.982 -16.687 1.00 96.81 181 TRP A CA 1
ATOM 1407 C C . TRP A 1 181 ? -1.676 -9.479 -16.951 1.00 96.81 181 TRP A C 1
ATOM 1409 O O . TRP A 1 181 ? -1.283 -10.300 -16.121 1.00 96.81 181 TRP A O 1
ATOM 1419 N N . THR A 1 182 ? -2.167 -9.803 -18.141 1.00 96.62 182 THR A N 1
ATOM 1420 C CA . THR A 1 182 ? -2.456 -11.162 -18.619 1.00 96.62 182 THR A CA 1
ATOM 1421 C C . THR A 1 182 ? -1.211 -12.004 -18.892 1.00 96.62 182 THR A C 1
ATOM 1423 O O . THR A 1 182 ? -1.285 -13.226 -18.882 1.00 96.62 182 THR A O 1
ATOM 1426 N N . ASP A 1 183 ? -0.067 -11.363 -19.119 1.00 96.75 183 ASP A N 1
ATOM 1427 C CA . ASP A 1 183 ? 1.198 -11.994 -19.500 1.00 96.75 183 ASP A CA 1
ATOM 1428 C C . ASP A 1 183 ? 2.216 -12.064 -18.350 1.00 96.75 183 ASP A C 1
ATOM 1430 O O . ASP A 1 183 ? 3.288 -12.649 -18.511 1.00 96.75 183 ASP A O 1
ATOM 1434 N N . LEU A 1 184 ? 1.908 -11.479 -17.185 1.00 96.62 184 LEU A N 1
ATOM 1435 C CA . LEU A 1 184 ? 2.854 -11.381 -16.071 1.00 96.62 184 LEU A CA 1
ATOM 1436 C C . LEU A 1 184 ? 3.283 -12.764 -15.556 1.00 96.62 184 LEU A C 1
ATOM 1438 O O . LEU A 1 184 ? 4.435 -12.959 -15.171 1.00 96.62 184 LEU A O 1
ATOM 1442 N N . GLU A 1 185 ? 2.385 -13.745 -15.563 1.00 93.00 185 GLU A N 1
ATOM 1443 C CA . GLU A 1 185 ? 2.719 -15.104 -15.134 1.00 93.00 185 GLU A CA 1
ATOM 1444 C C . GLU A 1 185 ? 3.463 -15.904 -16.210 1.00 93.00 185 GLU A C 1
ATOM 1446 O O . GLU A 1 185 ? 4.368 -16.676 -15.884 1.00 93.00 185 GLU A O 1
ATOM 1451 N N . SER A 1 186 ? 3.146 -15.697 -17.489 1.00 93.94 186 SER A N 1
ATOM 1452 C CA . SER A 1 186 ? 3.723 -16.470 -18.595 1.00 93.94 186 SER A CA 1
ATOM 1453 C C . SER A 1 186 ? 5.087 -15.960 -19.051 1.00 93.94 186 SER A C 1
ATOM 1455 O O . SER A 1 186 ? 5.939 -16.749 -19.454 1.00 93.94 186 SER A O 1
ATOM 1457 N N . GLU A 1 187 ? 5.312 -14.649 -18.998 1.00 95.94 187 GLU A N 1
ATOM 1458 C CA . GLU A 1 187 ? 6.558 -14.041 -19.455 1.00 95.94 187 GLU A CA 1
ATOM 1459 C C . GLU A 1 187 ? 7.700 -14.253 -18.459 1.00 95.94 187 GLU A C 1
ATOM 1461 O O . GLU A 1 187 ? 7.496 -14.601 -17.289 1.00 95.94 187 GLU A O 1
ATOM 1466 N N . ARG A 1 188 ? 8.933 -14.022 -18.926 1.00 92.88 188 ARG A N 1
ATOM 1467 C CA . ARG A 1 188 ? 10.104 -13.992 -18.042 1.00 92.88 188 ARG A CA 1
ATOM 1468 C C . ARG A 1 188 ? 10.131 -12.696 -17.235 1.00 92.88 188 ARG A C 1
ATOM 1470 O O . ARG A 1 188 ? 9.729 -11.644 -17.731 1.00 92.88 188 ARG A O 1
ATOM 1477 N N . GLN A 1 189 ? 10.739 -12.748 -16.052 1.00 93.38 189 GLN A N 1
ATOM 1478 C CA . GLN A 1 189 ? 11.034 -11.563 -15.251 1.00 93.38 189 GLN A CA 1
ATOM 1479 C C . GLN A 1 189 ? 12.531 -11.483 -14.955 1.00 93.38 189 GLN A C 1
ATOM 1481 O O . GLN A 1 189 ? 13.117 -12.449 -14.472 1.00 93.38 189 GLN A O 1
ATOM 1486 N N . ASN A 1 190 ? 13.147 -10.329 -15.226 1.00 92.62 190 ASN A N 1
ATOM 1487 C CA . ASN A 1 190 ? 14.528 -10.053 -14.812 1.00 92.62 190 ASN A CA 1
ATOM 1488 C C . ASN A 1 190 ? 14.592 -9.672 -13.328 1.00 92.62 190 ASN A C 1
ATOM 1490 O O . ASN A 1 190 ? 15.495 -10.097 -12.614 1.00 92.62 190 ASN A O 1
ATOM 1494 N N . TYR A 1 191 ? 13.628 -8.866 -12.884 1.00 95.06 191 TYR A N 1
ATOM 1495 C CA . TYR A 1 191 ? 13.490 -8.410 -11.506 1.00 95.06 191 TYR A CA 1
ATOM 1496 C C . TYR A 1 191 ? 12.019 -8.435 -11.109 1.00 95.06 191 TYR A C 1
ATOM 1498 O O . TYR A 1 191 ? 11.164 -8.008 -11.887 1.00 95.06 191 TYR A O 1
ATOM 1506 N N . PHE A 1 192 ? 11.764 -8.931 -9.901 1.00 96.56 192 PHE A N 1
ATOM 1507 C CA . PHE A 1 192 ? 10.470 -8.914 -9.230 1.00 96.56 192 PHE A CA 1
ATOM 1508 C C . PHE A 1 192 ? 10.730 -8.837 -7.724 1.00 96.56 192 PHE A C 1
ATOM 1510 O O . PHE A 1 192 ? 10.787 -9.859 -7.042 1.00 96.56 192 PHE A O 1
ATOM 1517 N N . SER A 1 193 ? 10.969 -7.629 -7.217 1.00 96.62 193 SER A N 1
ATOM 1518 C CA . SER A 1 193 ? 11.248 -7.404 -5.795 1.00 96.62 193 SER A CA 1
ATOM 1519 C C . SER A 1 193 ? 10.993 -5.952 -5.384 1.00 96.62 193 SER A C 1
ATOM 1521 O O . SER A 1 193 ? 10.920 -5.044 -6.216 1.00 96.62 193 SER A O 1
ATOM 1523 N N . ILE A 1 194 ? 10.862 -5.732 -4.074 1.00 96.88 194 ILE A N 1
ATOM 1524 C CA . ILE A 1 194 ? 10.675 -4.399 -3.480 1.00 96.88 194 ILE A CA 1
ATOM 1525 C C . ILE A 1 194 ? 11.944 -3.558 -3.613 1.00 96.88 194 ILE A C 1
ATOM 1527 O O . ILE A 1 194 ? 11.878 -2.396 -4.005 1.00 96.88 194 ILE A O 1
ATOM 1531 N N . GLU A 1 195 ? 13.096 -4.157 -3.317 1.00 94.69 195 GLU A N 1
ATOM 1532 C CA . GLU A 1 195 ? 14.415 -3.541 -3.506 1.00 94.69 195 GLU A CA 1
ATOM 1533 C C . GLU A 1 195 ? 14.683 -3.246 -4.989 1.00 94.69 195 GLU A C 1
ATOM 1535 O O . GLU A 1 195 ? 15.349 -2.274 -5.331 1.00 94.69 195 GLU A O 1
ATOM 1540 N N . GLY A 1 196 ? 14.080 -4.061 -5.860 1.00 92.56 196 GLY A N 1
ATOM 1541 C CA . GLY A 1 196 ? 14.116 -3.945 -7.303 1.00 92.56 196 GLY A CA 1
ATOM 1542 C C . GLY A 1 196 ? 15.523 -4.122 -7.848 1.00 92.56 196 GLY A C 1
ATOM 1543 O O . GLY A 1 196 ? 16.144 -5.169 -7.653 1.00 92.56 196 GLY A O 1
ATOM 1544 N N . CYS A 1 197 ? 16.009 -3.133 -8.592 1.00 84.62 197 CYS A N 1
ATOM 1545 C CA . CYS A 1 197 ? 17.354 -3.173 -9.151 1.00 84.62 197 CYS A CA 1
ATOM 1546 C C . CYS A 1 197 ? 18.002 -1.790 -9.175 1.00 84.62 197 CYS A C 1
ATOM 1548 O O . CYS A 1 197 ? 17.365 -0.781 -8.879 1.00 84.62 197 CYS A O 1
ATOM 1550 N N . CYS A 1 198 ? 19.282 -1.789 -9.553 1.00 78.69 198 CYS A N 1
ATOM 1551 C CA . CYS A 1 198 ? 20.174 -0.641 -9.703 1.00 78.69 198 CYS A CA 1
ATOM 1552 C C . CYS A 1 198 ? 19.494 0.706 -10.021 1.00 78.69 198 CYS A C 1
ATOM 1554 O O . CYS A 1 198 ? 18.551 0.796 -10.807 1.00 78.69 198 CYS A O 1
ATOM 1556 N N . ASN A 1 199 ? 20.077 1.773 -9.468 1.00 78.00 199 ASN A N 1
ATOM 1557 C CA . ASN A 1 199 ? 19.611 3.154 -9.608 1.00 78.00 199 ASN A CA 1
ATOM 1558 C C . ASN A 1 199 ? 18.218 3.407 -9.003 1.00 78.00 199 ASN A C 1
ATOM 1560 O O . ASN A 1 199 ? 17.426 4.158 -9.565 1.00 78.00 199 ASN A O 1
ATOM 1564 N N . ASP A 1 200 ? 17.918 2.796 -7.856 1.00 83.50 200 ASP A N 1
ATOM 1565 C CA . ASP A 1 200 ? 16.716 3.071 -7.058 1.00 83.50 200 ASP A CA 1
ATOM 1566 C C . ASP A 1 200 ? 15.386 2.866 -7.802 1.00 83.50 200 ASP A C 1
ATOM 1568 O O . ASP A 1 200 ? 14.428 3.618 -7.601 1.00 83.50 200 ASP A O 1
ATOM 1572 N N . ARG A 1 201 ? 15.295 1.827 -8.641 1.00 91.62 201 ARG A N 1
ATOM 1573 C CA . ARG A 1 201 ? 13.998 1.325 -9.113 1.00 91.62 201 ARG A CA 1
ATOM 1574 C C . ARG A 1 201 ? 13.448 0.370 -8.077 1.00 91.62 201 ARG A C 1
ATOM 1576 O O . ARG A 1 201 ? 13.936 -0.745 -7.955 1.00 91.62 201 ARG A O 1
ATOM 1583 N N . ASN A 1 202 ? 12.430 0.810 -7.355 1.00 94.62 202 ASN A N 1
ATOM 1584 C CA . ASN A 1 202 ? 11.835 0.065 -6.248 1.00 94.62 202 ASN A CA 1
ATOM 1585 C C . ASN A 1 202 ? 10.498 -0.542 -6.681 1.00 94.62 202 ASN A C 1
ATOM 1587 O O . ASN A 1 202 ? 9.898 -0.063 -7.644 1.00 94.62 202 ASN A O 1
ATOM 1591 N N . PHE A 1 203 ? 10.018 -1.565 -5.966 1.00 96.50 203 PHE A N 1
ATOM 1592 C CA . PHE A 1 203 ? 8.785 -2.295 -6.303 1.00 96.50 203 PHE A CA 1
ATOM 1593 C C . PHE A 1 203 ? 8.738 -2.631 -7.800 1.00 96.50 203 PHE A C 1
ATOM 1595 O O . PHE A 1 203 ? 7.816 -2.260 -8.530 1.00 96.50 203 PHE A O 1
ATOM 1602 N N . TYR A 1 204 ? 9.818 -3.253 -8.273 1.00 96.06 204 TYR A N 1
ATOM 1603 C CA . TYR A 1 204 ? 10.121 -3.346 -9.691 1.00 96.06 204 TYR A CA 1
ATOM 1604 C C . TYR A 1 204 ? 9.736 -4.714 -10.236 1.00 96.06 204 TYR A C 1
ATOM 1606 O O . TYR A 1 204 ? 10.281 -5.732 -9.810 1.00 96.06 204 TYR A O 1
ATOM 1614 N N . ILE A 1 205 ? 8.820 -4.715 -11.204 1.00 96.94 205 ILE A N 1
ATOM 1615 C CA . ILE A 1 205 ? 8.405 -5.886 -11.973 1.00 96.94 205 ILE A CA 1
ATOM 1616 C C . ILE A 1 205 ? 8.831 -5.655 -13.423 1.00 96.94 205 ILE A C 1
ATOM 1618 O O . ILE A 1 205 ? 8.195 -4.902 -14.170 1.00 96.94 205 ILE A O 1
ATOM 1622 N N . SER A 1 206 ? 9.929 -6.292 -13.823 1.00 95.56 206 SER A N 1
ATOM 1623 C CA . SER A 1 206 ? 10.556 -6.091 -15.131 1.00 95.56 206 SER A CA 1
ATOM 1624 C C . SER A 1 206 ? 10.606 -7.359 -15.955 1.00 95.56 206 SER A C 1
ATOM 1626 O O . SER A 1 206 ? 10.921 -8.431 -15.441 1.00 95.56 206 SER A O 1
ATOM 1628 N N . LYS A 1 207 ? 10.356 -7.217 -17.256 1.00 95.25 207 LYS A N 1
ATOM 1629 C CA . LYS A 1 207 ? 10.517 -8.289 -18.242 1.00 95.25 207 LYS A CA 1
ATOM 1630 C C . LYS A 1 207 ? 11.936 -8.303 -18.790 1.00 95.25 207 LYS A C 1
ATOM 1632 O O . LYS A 1 207 ? 12.629 -9.323 -18.777 1.00 95.25 207 LYS A O 1
ATOM 1637 N N . ILE A 1 208 ? 12.372 -7.136 -19.261 1.00 91.75 208 ILE A N 1
ATOM 1638 C CA . ILE A 1 208 ? 13.698 -6.898 -19.820 1.00 91.75 208 ILE A CA 1
ATOM 1639 C C . ILE A 1 208 ? 14.309 -5.719 -19.078 1.00 91.75 208 ILE A C 1
ATOM 1641 O O . ILE A 1 208 ? 13.720 -4.648 -18.987 1.00 91.75 208 ILE A O 1
ATOM 1645 N N . HIS A 1 209 ? 15.521 -5.928 -18.581 1.00 85.94 209 HIS A N 1
ATOM 1646 C CA . HIS A 1 209 ? 16.386 -4.869 -18.087 1.00 85.94 209 HIS A CA 1
ATOM 1647 C C . HIS A 1 209 ? 17.665 -4.905 -18.923 1.00 85.94 209 HIS A C 1
ATOM 1649 O O . HIS A 1 209 ? 18.532 -5.750 -18.695 1.00 85.94 209 HIS A O 1
ATOM 1655 N N . ASN A 1 210 ? 17.727 -4.075 -19.964 1.00 80.38 210 ASN A N 1
ATOM 1656 C CA . ASN A 1 210 ? 18.791 -4.121 -20.972 1.00 80.38 210 ASN A CA 1
ATOM 1657 C C . ASN A 1 210 ? 19.120 -2.719 -21.492 1.00 80.38 210 ASN A C 1
ATOM 1659 O O . ASN A 1 210 ? 18.971 -2.419 -22.683 1.00 80.38 210 ASN A O 1
ATOM 1663 N N . LYS A 1 211 ? 19.607 -1.883 -20.566 1.00 83.06 211 LYS A N 1
ATOM 1664 C CA . LYS A 1 211 ? 19.866 -0.446 -20.743 1.00 83.06 211 LYS A CA 1
ATOM 1665 C C . LYS A 1 211 ? 18.574 0.339 -20.991 1.00 83.06 211 LYS A C 1
ATOM 1667 O O . LYS A 1 211 ? 17.631 -0.151 -21.603 1.00 83.06 211 LYS A O 1
ATOM 1672 N N . CYS A 1 212 ? 18.591 1.614 -20.601 1.00 88.06 212 CYS A N 1
ATOM 1673 C CA . CYS A 1 212 ? 17.409 2.480 -20.583 1.00 88.06 212 CYS A CA 1
ATOM 1674 C C . CYS A 1 212 ? 16.449 2.337 -21.786 1.00 88.06 212 CYS A C 1
ATOM 1676 O O . CYS A 1 212 ? 15.253 2.212 -21.543 1.00 88.06 212 CYS A O 1
ATOM 1678 N N . PRO A 1 213 ? 16.892 2.334 -23.062 1.00 90.25 213 PRO A N 1
ATOM 1679 C CA . PRO A 1 213 ? 15.959 2.328 -24.197 1.00 90.25 213 PRO A CA 1
ATOM 1680 C C . PRO A 1 213 ? 15.137 1.039 -24.359 1.00 90.25 213 PRO A C 1
ATOM 1682 O O . PRO A 1 213 ? 14.064 1.077 -24.957 1.00 90.25 213 PRO A O 1
ATOM 1685 N N . ASN A 1 214 ? 15.630 -0.090 -23.844 1.00 90.44 214 ASN A N 1
ATOM 1686 C CA . ASN A 1 214 ? 14.995 -1.402 -24.002 1.00 90.44 214 ASN A CA 1
ATOM 1687 C C . ASN A 1 214 ? 14.400 -1.921 -22.693 1.00 90.44 214 ASN A C 1
ATOM 1689 O O . ASN A 1 214 ? 14.055 -3.098 -22.607 1.00 90.44 214 ASN A O 1
ATOM 1693 N N . ASP A 1 215 ? 14.343 -1.083 -21.657 1.00 92.50 215 ASP A N 1
ATOM 1694 C CA . ASP A 1 215 ? 13.754 -1.495 -20.395 1.00 92.50 215 ASP A CA 1
ATOM 1695 C C . ASP A 1 215 ? 12.244 -1.691 -20.587 1.00 92.50 215 ASP A C 1
ATOM 1697 O O . ASP A 1 215 ? 11.513 -0.778 -20.987 1.00 92.50 215 ASP A O 1
ATOM 1701 N N . GLU A 1 216 ? 11.789 -2.904 -20.289 1.00 94.75 216 GLU A N 1
ATOM 1702 C CA . GLU A 1 216 ? 10.401 -3.337 -20.404 1.00 94.75 216 GLU A CA 1
ATOM 1703 C C . GLU A 1 216 ? 9.907 -3.870 -19.065 1.00 94.75 216 GLU A C 1
ATOM 1705 O O . GLU A 1 216 ? 10.625 -4.576 -18.347 1.00 94.75 216 GLU A O 1
ATOM 1710 N N . GLY A 1 217 ? 8.655 -3.589 -18.728 1.00 95.81 217 GLY A N 1
ATOM 1711 C CA . GLY A 1 217 ? 8.067 -4.118 -17.509 1.00 95.81 217 GLY A CA 1
ATOM 1712 C C . GLY A 1 217 ? 6.612 -3.748 -17.315 1.00 95.81 217 GLY A C 1
ATOM 1713 O O . GLY A 1 217 ? 5.939 -3.250 -18.219 1.00 95.81 217 GLY A O 1
ATOM 1714 N N . TRP A 1 218 ? 6.157 -4.017 -16.099 1.00 96.81 218 TRP A N 1
ATOM 1715 C CA . TRP A 1 218 ? 4.769 -3.864 -15.691 1.00 96.81 218 TRP A CA 1
ATOM 1716 C C . TRP A 1 218 ? 4.599 -2.797 -14.619 1.00 96.81 218 TRP A C 1
ATOM 1718 O O . TRP A 1 218 ? 3.659 -2.016 -14.706 1.00 96.81 218 TRP A O 1
ATOM 1728 N N . LEU A 1 219 ? 5.521 -2.727 -13.654 1.00 95.81 219 LEU A N 1
ATOM 1729 C CA . LEU A 1 219 ? 5.464 -1.801 -12.523 1.00 95.81 219 LEU A CA 1
ATOM 1730 C C . LEU A 1 219 ? 6.875 -1.368 -12.116 1.00 95.81 219 LEU A C 1
ATOM 1732 O O . LEU A 1 219 ? 7.784 -2.200 -12.066 1.00 95.81 219 LEU A O 1
ATOM 1736 N N . ALA A 1 220 ? 7.060 -0.086 -11.814 1.00 94.69 220 ALA A N 1
ATOM 1737 C CA . ALA A 1 220 ? 8.293 0.442 -11.245 1.00 94.69 220 ALA A CA 1
ATOM 1738 C C . ALA A 1 220 ? 8.023 1.721 -10.450 1.00 94.69 220 ALA A C 1
ATOM 1740 O O . ALA A 1 220 ? 7.353 2.621 -10.946 1.00 94.69 220 ALA A O 1
ATOM 1741 N N . ILE A 1 221 ? 8.616 1.862 -9.268 1.00 94.06 221 ILE A N 1
ATOM 1742 C CA . ILE A 1 221 ? 8.730 3.160 -8.597 1.00 94.06 221 ILE A CA 1
ATOM 1743 C C . ILE A 1 221 ? 10.106 3.728 -8.913 1.00 94.06 221 ILE A C 1
ATOM 1745 O O . ILE A 1 221 ? 11.125 3.189 -8.475 1.00 94.06 221 ILE A O 1
ATOM 1749 N N . ILE A 1 222 ? 10.118 4.782 -9.723 1.00 90.50 222 ILE A N 1
ATOM 1750 C CA . ILE A 1 222 ? 11.324 5.268 -10.393 1.00 90.50 222 ILE A CA 1
ATOM 1751 C C . ILE A 1 222 ? 12.038 6.372 -9.617 1.00 90.50 222 ILE A C 1
ATOM 1753 O O . ILE A 1 222 ? 11.428 7.167 -8.893 1.00 90.50 222 ILE A O 1
ATOM 1757 N N . SER A 1 223 ? 13.348 6.434 -9.841 1.00 82.06 223 SER A N 1
ATOM 1758 C CA . SER A 1 223 ? 14.204 7.564 -9.497 1.00 82.06 223 SER A CA 1
ATOM 1759 C C . SER A 1 223 ? 14.397 8.468 -10.733 1.00 82.06 223 SER A C 1
ATOM 1761 O O . SER A 1 223 ? 13.430 8.759 -11.435 1.00 82.06 223 SER A O 1
ATOM 1763 N N . SER A 1 224 ? 15.611 8.955 -11.004 1.00 84.00 224 SER A N 1
ATOM 1764 C CA . SER A 1 224 ? 15.920 9.926 -12.065 1.00 84.00 224 SER A CA 1
ATOM 1765 C C . SER A 1 224 ? 17.126 9.547 -12.941 1.00 84.00 224 SER A C 1
ATOM 1767 O O . SER A 1 224 ? 17.778 10.422 -13.522 1.00 84.00 224 SER A O 1
ATOM 1769 N N . TYR A 1 225 ? 17.440 8.257 -13.076 1.00 87.50 225 TYR A N 1
ATOM 1770 C CA . TYR A 1 225 ? 18.635 7.794 -13.785 1.00 87.50 225 TYR A CA 1
ATOM 1771 C C . TYR A 1 225 ? 18.475 7.815 -15.314 1.00 87.50 225 TYR A C 1
ATOM 1773 O O . TYR A 1 225 ? 19.186 8.540 -16.020 1.00 87.50 225 TYR A O 1
ATOM 1781 N N . CYS A 1 226 ? 17.526 7.049 -15.846 1.00 88.94 226 CYS A N 1
ATOM 1782 C CA . CYS A 1 226 ? 17.304 6.904 -17.278 1.00 88.94 226 CYS A CA 1
ATOM 1783 C C . CYS A 1 226 ? 16.622 8.133 -17.899 1.00 88.94 226 CYS A C 1
ATOM 1785 O O . CYS A 1 226 ? 15.791 8.776 -17.257 1.00 88.94 226 CYS A O 1
ATOM 1787 N N . PRO A 1 227 ? 16.880 8.448 -19.186 1.00 90.44 227 PRO A N 1
ATOM 1788 C CA . PRO A 1 227 ? 16.225 9.571 -19.862 1.00 90.44 227 PRO A CA 1
ATOM 1789 C C . PRO A 1 227 ? 14.693 9.526 -19.800 1.00 90.44 227 PRO A C 1
ATOM 1791 O O . PRO A 1 227 ? 14.054 10.560 -19.631 1.00 90.44 227 PRO A O 1
ATOM 1794 N N . TRP A 1 228 ? 14.100 8.332 -19.886 1.00 89.44 228 TRP A N 1
ATOM 1795 C CA . TRP A 1 228 ? 12.652 8.163 -19.801 1.00 89.44 228 TRP A CA 1
ATOM 1796 C C . TRP A 1 228 ? 12.090 8.339 -18.383 1.00 89.44 228 TRP A C 1
ATOM 1798 O O . TRP A 1 228 ? 10.918 8.697 -18.266 1.00 89.44 228 TRP A O 1
ATOM 1808 N N . GLU A 1 229 ? 12.903 8.149 -17.335 1.00 90.00 229 GLU A N 1
ATOM 1809 C CA . GLU A 1 229 ? 12.535 8.407 -15.931 1.00 90.00 229 GLU A CA 1
ATOM 1810 C C . GLU A 1 229 ? 12.473 9.909 -15.666 1.00 90.00 229 GLU A C 1
ATOM 1812 O O . GLU A 1 229 ? 11.530 10.395 -15.054 1.00 90.00 229 GLU A O 1
ATOM 1817 N N . LYS A 1 230 ? 13.420 10.669 -16.233 1.00 89.56 230 LYS A N 1
ATOM 1818 C CA . LYS A 1 230 ? 13.519 12.134 -16.085 1.00 89.56 230 LYS A CA 1
ATOM 1819 C C . LYS A 1 230 ? 12.323 12.911 -16.644 1.00 89.56 230 LYS A C 1
ATOM 1821 O O . LYS A 1 230 ? 12.215 14.109 -16.405 1.00 89.56 230 LYS A O 1
ATOM 1826 N N . ARG A 1 231 ? 11.428 12.251 -17.388 1.00 90.19 231 ARG A N 1
ATOM 1827 C CA . ARG A 1 231 ? 10.148 12.829 -17.835 1.00 90.19 231 ARG A CA 1
ATOM 1828 C C . ARG A 1 231 ? 9.152 13.000 -16.689 1.00 90.19 231 ARG A C 1
ATOM 1830 O O . ARG A 1 231 ? 8.173 13.723 -16.849 1.00 90.19 231 ARG A O 1
ATOM 1837 N N . PHE A 1 232 ? 9.390 12.330 -15.566 1.00 89.56 232 PHE A N 1
ATOM 1838 C CA . PHE A 1 232 ? 8.488 12.287 -14.431 1.00 89.56 232 PHE A CA 1
ATOM 1839 C C . PHE A 1 232 ? 9.154 12.858 -13.174 1.00 89.56 232 PHE A C 1
ATOM 1841 O O . PHE A 1 232 ? 10.380 12.824 -13.040 1.00 89.56 232 PHE A O 1
ATOM 1848 N N . PRO A 1 233 ? 8.358 13.371 -12.223 1.00 89.38 233 PRO A N 1
ATOM 1849 C CA . PRO A 1 233 ? 8.858 13.715 -10.900 1.00 89.38 233 PRO A CA 1
ATOM 1850 C C . PRO A 1 233 ? 9.451 12.495 -10.162 1.00 89.38 233 PRO A C 1
ATOM 1852 O O . PRO A 1 233 ? 9.078 11.358 -10.467 1.00 89.38 233 PRO A O 1
ATOM 1855 N N . PRO A 1 234 ? 10.303 12.705 -9.142 1.00 86.56 234 PRO A N 1
ATOM 1856 C CA . PRO A 1 234 ? 10.814 11.626 -8.293 1.00 86.56 234 PRO A CA 1
ATOM 1857 C C . PRO A 1 234 ? 9.700 10.788 -7.650 1.00 86.56 234 PRO A C 1
ATOM 1859 O O . PRO A 1 234 ? 8.590 11.284 -7.438 1.00 86.56 234 PRO A O 1
ATOM 1862 N N . SER A 1 235 ? 10.001 9.532 -7.310 1.00 89.75 235 SER A N 1
ATOM 1863 C CA . SER A 1 235 ? 9.067 8.613 -6.635 1.00 89.75 235 SER A CA 1
ATOM 1864 C C . SER A 1 235 ? 7.777 8.360 -7.426 1.00 89.75 235 SER A C 1
ATOM 1866 O O . SER A 1 235 ? 6.742 8.012 -6.857 1.00 89.75 235 SER A O 1
ATOM 1868 N N . THR A 1 236 ? 7.806 8.572 -8.744 1.00 91.06 236 THR A N 1
ATOM 1869 C CA . THR A 1 236 ? 6.658 8.284 -9.605 1.00 91.06 236 THR A CA 1
ATOM 1870 C C . THR A 1 236 ? 6.490 6.779 -9.742 1.00 91.06 236 THR A C 1
ATOM 1872 O O . THR A 1 236 ? 7.458 6.053 -9.962 1.00 91.06 236 THR A O 1
ATOM 1875 N N . VAL A 1 237 ? 5.250 6.318 -9.610 1.00 91.25 237 VAL A N 1
ATOM 1876 C CA . VAL A 1 237 ? 4.886 4.929 -9.869 1.00 91.25 237 VAL A CA 1
ATOM 1877 C C . VAL A 1 237 ? 4.538 4.813 -11.345 1.00 91.25 237 VAL A C 1
ATOM 1879 O O . VAL A 1 237 ? 3.490 5.295 -11.759 1.00 91.25 237 VAL A O 1
ATOM 1882 N N . LEU A 1 238 ? 5.424 4.207 -12.128 1.00 92.25 238 LEU A N 1
ATOM 1883 C CA . LEU A 1 238 ? 5.145 3.837 -13.507 1.00 92.25 238 LEU A CA 1
ATOM 1884 C C . LEU A 1 238 ? 4.503 2.464 -13.561 1.00 92.25 238 LEU A C 1
ATOM 1886 O O . LEU A 1 238 ? 4.946 1.526 -12.896 1.00 92.25 238 LEU A O 1
ATOM 1890 N N . TYR A 1 239 ? 3.509 2.335 -14.427 1.00 93.94 239 TYR A N 1
ATOM 1891 C CA . TYR A 1 239 ? 2.864 1.064 -14.709 1.00 93.94 239 TYR A CA 1
ATOM 1892 C C . TYR A 1 239 ? 2.547 0.913 -16.199 1.00 93.94 239 TYR A C 1
ATOM 1894 O O . TYR A 1 239 ? 2.422 1.897 -16.938 1.00 93.94 239 TYR A O 1
ATOM 1902 N N . SER A 1 240 ? 2.423 -0.331 -16.661 1.00 94.56 240 SER A N 1
ATOM 1903 C CA . SER A 1 240 ? 1.898 -0.592 -17.997 1.00 94.56 240 SER A CA 1
ATOM 1904 C C . SER A 1 240 ? 0.394 -0.346 -18.008 1.00 94.56 240 SER A C 1
ATOM 1906 O O . SER A 1 240 ? -0.363 -1.009 -17.302 1.00 94.56 240 SER A O 1
ATOM 1908 N N . ASN A 1 241 ? -0.044 0.592 -18.845 1.00 90.00 241 ASN A N 1
ATOM 1909 C CA . ASN A 1 241 ? -1.457 0.879 -19.092 1.00 90.00 241 ASN A CA 1
ATOM 1910 C C . ASN A 1 241 ? -2.090 -0.056 -20.142 1.00 90.00 241 ASN A C 1
ATOM 1912 O O . ASN A 1 241 ? -3.204 0.200 -20.598 1.00 90.00 241 ASN A O 1
ATOM 1916 N N . ARG A 1 242 ? -1.357 -1.085 -20.575 1.00 91.62 242 ARG A N 1
ATOM 1917 C CA . ARG A 1 242 ? -1.835 -2.171 -21.436 1.00 91.62 242 ARG A CA 1
ATOM 1918 C C . ARG A 1 242 ? -2.204 -3.370 -20.562 1.00 91.62 242 ARG A C 1
ATOM 1920 O O . ARG A 1 242 ? -1.814 -3.433 -19.403 1.00 91.62 242 ARG A O 1
ATOM 1927 N N . THR A 1 243 ? -2.863 -4.370 -21.141 1.00 93.06 243 THR A N 1
ATOM 1928 C CA . THR A 1 243 ? -3.087 -5.677 -20.489 1.00 93.06 243 THR A CA 1
ATOM 1929 C C . THR A 1 243 ? -1.824 -6.548 -20.429 1.00 93.06 243 THR A C 1
ATOM 1931 O O . THR A 1 243 ? -1.887 -7.692 -19.984 1.00 93.06 243 THR A O 1
ATOM 1934 N N . THR A 1 244 ? -0.690 -6.030 -20.905 1.00 95.81 244 THR A N 1
ATOM 1935 C CA . THR A 1 244 ? 0.613 -6.700 -21.032 1.00 95.81 244 THR A CA 1
ATOM 1936 C C . THR A 1 244 ? 1.732 -5.790 -20.532 1.00 95.81 244 THR A C 1
ATOM 1938 O O . THR A 1 244 ? 1.464 -4.641 -20.172 1.00 95.81 244 THR A O 1
ATOM 1941 N N . TYR A 1 245 ? 2.994 -6.226 -20.571 1.00 95.81 245 TYR A N 1
ATOM 1942 C CA . TYR A 1 245 ? 4.133 -5.330 -20.323 1.00 95.81 245 TYR A CA 1
ATOM 1943 C C . TYR A 1 24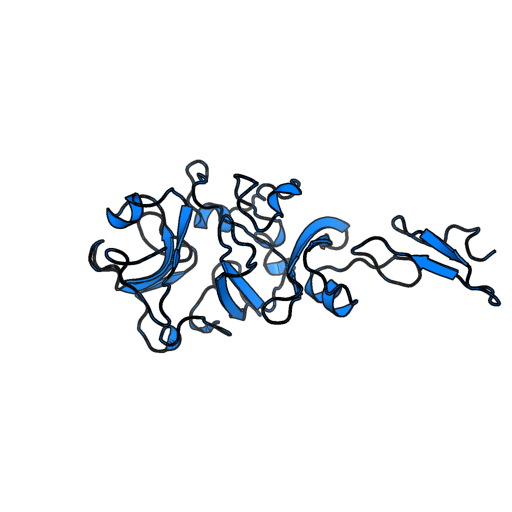5 ? 4.186 -4.160 -21.321 1.00 95.81 245 TYR A C 1
ATOM 1945 O O . TYR A 1 245 ? 3.541 -4.155 -22.377 1.00 95.81 245 TYR A O 1
ATOM 1953 N N . THR A 1 246 ? 5.009 -3.164 -20.997 1.00 95.38 246 THR A N 1
ATOM 1954 C CA . THR A 1 246 ? 5.308 -2.045 -21.887 1.00 95.38 246 THR A CA 1
ATOM 1955 C C . THR A 1 246 ? 6.799 -1.725 -21.925 1.00 95.38 246 THR A C 1
ATOM 1957 O O . THR A 1 246 ? 7.532 -2.056 -20.997 1.00 95.38 246 THR A O 1
ATOM 1960 N N . ASN A 1 247 ? 7.247 -1.051 -22.986 1.00 94.12 247 ASN A N 1
ATOM 1961 C CA . ASN A 1 247 ? 8.575 -0.443 -23.050 1.00 94.12 247 ASN A CA 1
ATOM 1962 C C . ASN A 1 247 ? 8.525 0.970 -22.446 1.00 94.12 247 ASN A C 1
ATOM 1964 O O . ASN A 1 247 ? 7.757 1.820 -22.914 1.00 94.12 247 ASN A O 1
ATOM 1968 N N . TRP A 1 248 ? 9.360 1.226 -21.436 1.00 91.69 248 TRP A N 1
ATOM 1969 C CA . TRP A 1 248 ? 9.331 2.470 -20.661 1.00 91.69 248 TRP A CA 1
ATOM 1970 C C . TRP A 1 248 ? 9.785 3.704 -21.446 1.00 91.69 248 TRP A C 1
ATOM 1972 O O . TRP A 1 248 ? 9.425 4.829 -21.106 1.00 91.69 248 TRP A O 1
ATOM 1982 N N . ASN A 1 249 ? 10.542 3.533 -22.531 1.00 87.88 249 ASN A N 1
ATOM 1983 C CA . ASN A 1 249 ? 10.978 4.644 -23.372 1.00 87.88 249 ASN A CA 1
ATOM 1984 C C . ASN A 1 249 ? 9.807 5.255 -24.158 1.00 87.88 249 ASN A C 1
ATOM 1986 O O . ASN A 1 249 ? 9.694 6.476 -24.280 1.00 87.88 249 ASN A O 1
ATOM 1990 N N . HIS A 1 250 ? 8.895 4.413 -24.643 1.00 84.31 250 HIS A N 1
ATOM 1991 C CA . HIS A 1 250 ? 7.771 4.832 -25.489 1.00 84.31 250 HIS A CA 1
ATOM 1992 C C . HIS A 1 250 ? 6.468 5.035 -24.713 1.00 84.31 250 HIS A C 1
ATOM 1994 O O . HIS A 1 250 ? 5.593 5.784 -25.145 1.00 84.31 250 HIS A O 1
ATOM 2000 N N . HIS A 1 251 ? 6.337 4.374 -23.568 1.00 72.62 251 HIS A N 1
ATOM 2001 C CA . HIS A 1 251 ? 5.096 4.263 -22.817 1.00 72.62 251 HIS A CA 1
ATOM 2002 C C . HIS A 1 251 ? 5.375 4.243 -21.308 1.00 72.62 251 HIS A C 1
ATOM 2004 O O . HIS A 1 251 ? 6.508 4.062 -20.879 1.00 72.62 251 HIS A O 1
ATOM 2010 N N . GLY A 1 252 ? 4.333 4.433 -20.505 1.00 64.81 252 GLY A N 1
ATOM 2011 C CA . GLY A 1 252 ? 4.420 4.607 -19.054 1.00 64.81 252 GLY A CA 1
ATOM 2012 C C . GLY A 1 252 ? 3.627 5.842 -18.642 1.00 64.81 252 GLY A C 1
ATOM 2013 O O . GLY A 1 252 ? 3.710 6.881 -19.303 1.00 64.81 252 GLY A O 1
ATOM 2014 N N . LYS A 1 253 ? 2.807 5.700 -17.606 1.00 57.78 253 LYS A N 1
ATOM 2015 C CA . LYS A 1 253 ? 2.056 6.786 -16.976 1.00 57.78 253 LYS A CA 1
ATOM 2016 C C . LYS A 1 253 ? 2.290 6.760 -15.481 1.00 57.78 253 LYS A C 1
ATOM 2018 O O . LYS A 1 253 ? 2.445 5.633 -14.964 1.00 57.78 253 LYS A O 1
#

Radius of gyration: 21.2 Å; chains: 1; bounding box: 61×34×61 Å

InterPro domains:
  IPR000742 EGF-like domain [PF00008] (3-34)
  IPR000742 EGF-like domain [PS00022] (25-36)
  IPR000742 EGF-like domain [PS50026] (1-37)
  IPR000742 EGF-like domain [SM00181] (2-37)
  IPR002181 Fibrinogen, alpha/beta/gamma chain, C-terminal globular domain [PF00147] (40-90)
  IPR002181 Fibrinogen, alpha/beta/gamma chain, C-terminal globular domain [PS51406] (34-83)
  IP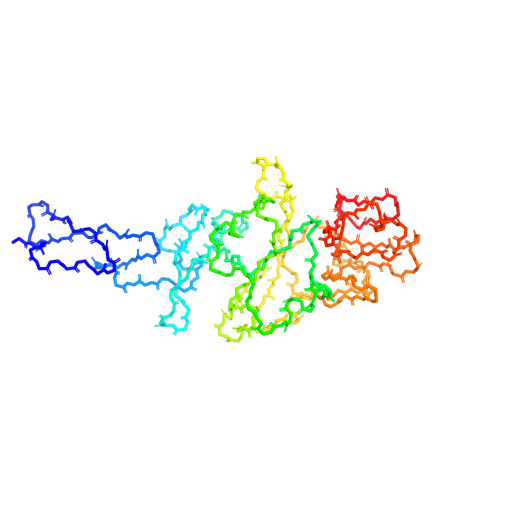R014716 Fibrinogen, alpha/beta/gamma chain, C-terminal globular, subdomain 1 [G3DSA:3.90.215.10] (36-129)
  IPR036056 Fibrinogen-like, C-terminal [SSF56496] (37-91)

Organism: NCBI:txid46732